Protein AF-A0AAU9MMH0-F1 (afdb_monomer)

Secondary structure (DSSP, 8-state):
-----PPP-------------------------------------------------------TT-----------------------------------HHHHHHHHHHS---------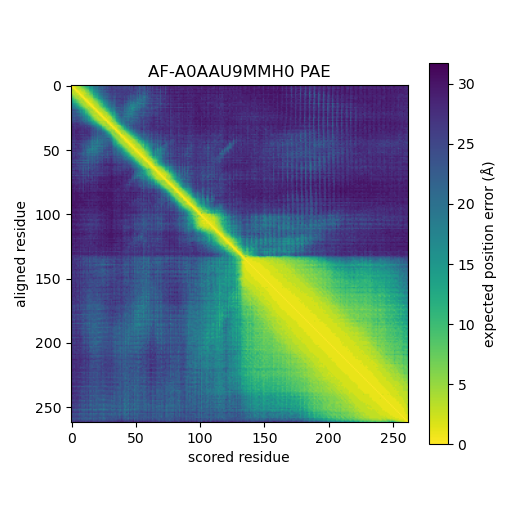--PPP---------HHHHHHHHHHHHHHHHHHHHHHHHHHHHHHHHHHHHHHHHHHHHHHHHHHHHHHHHHHHHHHHHHHHHHHHHHHHHHHHHHHHHHHHHHHHHHHHHHHHHHHHHHHHHHHHHHHHHHHHHHHHHHTT-

Structure (mmCIF, N/CA/C/O backbone):
data_AF-A0AAU9MMH0-F1
#
_entry.id   AF-A0AAU9MMH0-F1
#
loop_
_atom_site.group_PDB
_atom_site.id
_atom_site.type_symbol
_atom_site.label_atom_id
_atom_site.label_alt_id
_atom_site.label_comp_id
_atom_site.label_asym_id
_atom_site.label_entity_id
_atom_site.label_seq_id
_atom_site.pdbx_PDB_ins_code
_atom_site.Cartn_x
_atom_site.Cartn_y
_atom_site.Cartn_z
_atom_site.occupancy
_atom_site.B_iso_or_equiv
_atom_site.auth_seq_id
_atom_site.auth_comp_id
_atom_site.auth_asym_id
_atom_site.auth_atom_id
_atom_site.pdbx_PDB_model_num
ATOM 1 N N . MET A 1 1 ? 20.494 8.180 71.620 1.00 50.22 1 MET A N 1
ATOM 2 C CA . MET A 1 1 ? 21.075 7.512 70.439 1.00 50.22 1 MET A CA 1
ATOM 3 C C . MET A 1 1 ? 19.920 7.260 69.502 1.00 50.22 1 MET A C 1
ATOM 5 O O . MET A 1 1 ? 19.211 6.275 69.650 1.00 50.22 1 MET A O 1
ATOM 9 N N . ASP A 1 2 ? 19.677 8.251 68.655 1.00 47.31 2 ASP A N 1
ATOM 10 C CA . ASP A 1 2 ? 18.573 8.309 67.708 1.00 47.31 2 ASP A CA 1
ATOM 11 C C . ASP A 1 2 ? 18.986 7.641 66.397 1.00 47.31 2 ASP A C 1
ATOM 13 O O . ASP A 1 2 ? 20.117 7.799 65.932 1.00 47.31 2 ASP A O 1
ATOM 17 N N . SER A 1 3 ? 18.080 6.888 65.783 1.00 51.12 3 SER A N 1
ATOM 18 C CA . SER A 1 3 ? 18.234 6.432 64.401 1.00 51.12 3 SER A CA 1
ATOM 19 C C . SER A 1 3 ? 16.874 6.423 63.725 1.00 51.12 3 SER A C 1
ATOM 21 O O . SER A 1 3 ? 16.139 5.441 63.729 1.00 51.12 3 SER A O 1
ATOM 23 N N . THR A 1 4 ? 16.543 7.581 63.167 1.00 54.56 4 THR A N 1
ATOM 24 C CA . THR A 1 4 ? 15.497 7.781 62.173 1.00 54.56 4 THR A CA 1
ATOM 25 C C . THR A 1 4 ? 16.018 7.311 60.817 1.00 54.56 4 THR A C 1
ATOM 27 O O . THR A 1 4 ? 16.913 7.912 60.227 1.00 54.56 4 THR A O 1
ATOM 30 N N . VAL A 1 5 ? 15.458 6.209 60.321 1.00 61.19 5 VAL A N 1
ATOM 31 C CA . VAL A 1 5 ? 15.720 5.697 58.972 1.00 61.19 5 VAL A CA 1
ATOM 32 C C . VAL A 1 5 ? 14.817 6.448 57.992 1.00 61.19 5 VAL A C 1
ATOM 34 O O . VAL A 1 5 ? 13.594 6.354 58.060 1.00 61.19 5 VAL A O 1
ATOM 37 N N . TYR A 1 6 ? 15.433 7.223 57.099 1.00 51.12 6 TYR A N 1
ATOM 38 C CA . TYR A 1 6 ? 14.775 7.893 55.977 1.00 51.12 6 TYR A CA 1
ATOM 39 C C . TYR A 1 6 ? 14.441 6.883 54.869 1.00 51.12 6 TYR A C 1
ATOM 41 O O . TYR A 1 6 ? 15.304 6.114 54.448 1.00 51.12 6 TYR A O 1
ATOM 49 N N . ALA A 1 7 ? 13.211 6.925 54.355 1.00 57.50 7 ALA A N 1
ATOM 50 C CA . ALA A 1 7 ? 12.817 6.227 53.132 1.00 57.50 7 ALA A CA 1
ATOM 51 C C . ALA A 1 7 ? 13.062 7.122 51.895 1.00 57.50 7 ALA A C 1
ATOM 53 O O . ALA A 1 7 ? 12.786 8.325 51.960 1.00 57.50 7 ALA A O 1
ATOM 54 N N . PRO A 1 8 ? 13.545 6.582 50.760 1.00 57.09 8 PRO A N 1
ATOM 55 C CA . PRO A 1 8 ? 13.727 7.360 49.542 1.00 57.09 8 PRO A CA 1
ATOM 56 C C . PRO A 1 8 ? 12.399 7.523 48.784 1.00 57.09 8 PRO A C 1
ATOM 58 O O . PRO A 1 8 ? 11.776 6.557 48.347 1.00 57.09 8 PRO A O 1
ATOM 61 N N . SER A 1 9 ? 11.984 8.777 48.607 1.00 53.41 9 SER A N 1
ATOM 62 C CA . SER A 1 9 ? 10.883 9.191 47.733 1.00 53.41 9 SER A CA 1
ATOM 63 C 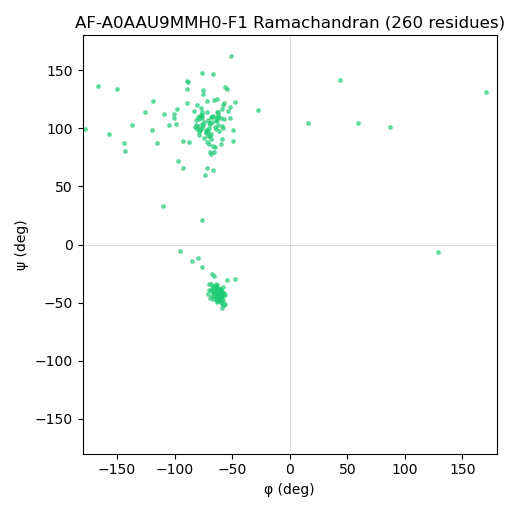C . SER A 1 9 ? 11.341 9.149 46.273 1.00 53.41 9 SER A C 1
ATOM 65 O O . SER A 1 9 ? 12.212 9.917 45.869 1.00 53.41 9 SER A O 1
ATOM 67 N N . SER A 1 10 ? 10.760 8.253 45.474 1.00 48.22 10 SER A N 1
ATOM 68 C CA . SER A 1 10 ? 10.958 8.223 44.021 1.00 48.22 10 SER A CA 1
ATOM 69 C C . SER A 1 10 ? 9.857 9.036 43.342 1.00 48.22 10 SER A C 1
ATOM 71 O O . SER A 1 10 ? 8.802 8.509 42.996 1.00 48.22 10 SER A O 1
ATOM 73 N N . GLN A 1 11 ? 10.087 10.337 43.157 1.00 46.50 11 GLN A N 1
ATOM 74 C CA . GLN A 1 11 ? 9.293 11.152 42.237 1.00 46.50 11 GLN A CA 1
ATOM 75 C C . GLN A 1 11 ? 9.821 10.956 40.812 1.00 46.50 11 GLN A C 1
ATOM 77 O O . GLN A 1 11 ? 10.823 11.550 40.419 1.00 46.50 11 GLN A O 1
ATOM 82 N N . ALA A 1 12 ? 9.135 10.131 40.021 1.00 43.44 12 ALA A N 1
ATOM 83 C CA . ALA A 1 12 ? 9.309 10.117 38.574 1.00 43.44 12 ALA A CA 1
ATOM 84 C C . ALA A 1 12 ? 8.539 11.306 37.975 1.00 43.44 12 ALA A C 1
ATOM 86 O O . ALA A 1 12 ? 7.325 11.258 37.777 1.00 43.44 12 ALA A O 1
ATOM 87 N N . LEU A 1 13 ? 9.257 12.401 37.730 1.00 50.28 13 LEU A N 1
ATOM 88 C CA . LEU A 1 13 ? 8.769 13.571 37.008 1.00 50.28 13 LEU A CA 1
ATOM 89 C C . LEU A 1 13 ? 8.656 13.220 35.515 1.00 50.28 13 LEU A C 1
ATOM 91 O O . LEU A 1 13 ? 9.638 13.278 34.777 1.00 50.28 13 LEU A O 1
ATOM 95 N N . ILE A 1 14 ? 7.462 12.839 35.064 1.00 47.56 14 ILE A N 1
ATOM 96 C CA . ILE A 1 14 ? 7.163 12.689 33.635 1.00 47.56 14 ILE A CA 1
ATOM 97 C C . ILE A 1 14 ? 7.028 14.096 33.045 1.00 47.56 14 ILE A C 1
ATOM 99 O O . ILE A 1 14 ? 6.037 14.786 33.282 1.00 47.56 14 ILE A O 1
ATOM 103 N N . GLN A 1 15 ? 8.035 14.539 32.292 1.00 49.25 15 GLN A N 1
ATOM 104 C CA . GLN A 1 15 ? 7.923 15.748 31.478 1.00 49.25 15 GLN A CA 1
ATOM 105 C C . GLN A 1 15 ? 7.072 15.458 30.230 1.00 49.25 15 GLN A C 1
ATOM 107 O O . GLN A 1 15 ? 7.362 14.499 29.512 1.00 49.25 15 GLN A O 1
ATOM 112 N N . PRO A 1 16 ? 6.048 16.271 29.919 1.00 48.81 16 PRO A N 1
ATOM 113 C CA . PRO A 1 16 ? 5.368 16.183 28.637 1.00 48.81 16 PRO A CA 1
ATOM 114 C C . PRO A 1 16 ? 6.279 16.729 27.531 1.00 48.81 16 PRO A C 1
ATOM 116 O O . PRO A 1 16 ? 6.714 17.879 27.572 1.00 48.81 16 PRO A O 1
ATOM 119 N N . ILE A 1 17 ? 6.545 15.899 26.522 1.00 45.06 17 ILE A N 1
ATOM 120 C CA . ILE A 1 17 ? 7.204 16.308 25.280 1.00 45.06 17 ILE A CA 1
ATOM 121 C C . ILE A 1 17 ? 6.198 17.158 24.496 1.00 45.06 17 ILE A C 1
ATOM 123 O O . ILE A 1 17 ? 5.312 16.642 23.818 1.00 45.06 17 ILE A O 1
ATOM 127 N N . SER A 1 18 ? 6.307 18.477 24.613 1.00 44.53 18 SER A N 1
ATOM 128 C CA . SER A 1 18 ? 5.601 19.426 23.758 1.00 44.53 18 SER A CA 1
ATOM 129 C C . SER A 1 18 ? 6.310 19.508 22.403 1.00 44.53 18 SER A C 1
ATOM 131 O O . SER A 1 18 ? 7.315 20.194 22.239 1.00 44.53 18 SER A O 1
ATOM 133 N N . SER A 1 19 ? 5.790 18.800 21.398 1.00 42.38 19 SER A N 1
ATOM 134 C CA . SER A 1 19 ? 6.227 18.988 20.014 1.00 42.38 19 SER A CA 1
ATOM 135 C C . SER A 1 19 ? 5.581 20.248 19.432 1.00 42.38 19 SER A C 1
ATOM 137 O O . SER A 1 19 ? 4.374 20.293 19.183 1.00 42.38 19 SER A O 1
ATOM 139 N N . SER A 1 20 ? 6.395 21.273 19.208 1.00 43.53 20 SER A N 1
ATOM 140 C CA . SER A 1 20 ? 6.024 22.523 18.548 1.00 43.53 20 SER A CA 1
ATOM 141 C C . SER A 1 20 ? 5.575 22.269 17.104 1.00 43.53 20 SER A C 1
ATOM 143 O O . SER A 1 20 ? 6.386 21.957 16.233 1.00 43.53 20 SER A O 1
ATOM 145 N N . ILE A 1 21 ? 4.278 22.428 16.830 1.00 47.38 21 ILE A N 1
ATOM 146 C CA . ILE A 1 21 ? 3.739 22.432 15.466 1.00 47.38 21 ILE A CA 1
ATOM 147 C C . ILE A 1 21 ? 4.090 23.778 14.828 1.00 47.38 21 ILE A C 1
ATOM 149 O O . ILE A 1 21 ? 3.467 24.805 15.095 1.00 47.38 21 ILE A O 1
ATOM 153 N N . ASN A 1 22 ? 5.102 23.759 13.968 1.00 42.31 22 ASN A N 1
ATOM 154 C CA . ASN A 1 22 ? 5.511 24.898 13.164 1.00 42.31 22 ASN A CA 1
ATOM 155 C C . ASN A 1 22 ? 4.531 25.046 11.981 1.00 42.31 22 ASN A C 1
ATOM 157 O O . ASN A 1 22 ? 4.626 24.323 10.990 1.00 42.31 22 ASN A O 1
ATOM 161 N N . LYS A 1 23 ? 3.549 25.951 12.088 1.00 56.25 23 LYS A N 1
ATOM 162 C CA . LYS A 1 23 ? 2.717 26.384 10.952 1.00 56.25 23 LYS A CA 1
ATOM 163 C C . LYS A 1 23 ? 3.263 27.700 10.421 1.00 56.25 23 LYS A C 1
ATOM 165 O O . LYS A 1 23 ? 3.015 28.740 11.013 1.00 56.25 23 LYS A O 1
ATOM 170 N N . ASN A 1 24 ? 3.959 27.646 9.291 1.00 45.12 24 ASN A N 1
ATOM 171 C CA . ASN A 1 24 ? 4.079 28.777 8.375 1.00 45.12 24 ASN A CA 1
ATOM 172 C C . ASN A 1 24 ? 4.429 28.260 6.977 1.00 45.12 24 ASN A C 1
ATOM 174 O O . ASN A 1 24 ? 5.591 28.047 6.649 1.00 45.12 24 ASN A O 1
ATOM 178 N N . VAL A 1 25 ? 3.405 28.071 6.144 1.00 49.06 25 VAL A N 1
ATOM 179 C CA . VAL A 1 25 ? 3.566 28.030 4.688 1.00 49.06 25 VAL A CA 1
ATOM 180 C C . VAL A 1 25 ? 2.726 29.168 4.129 1.00 49.06 25 VAL A C 1
ATOM 182 O O . VAL A 1 25 ? 1.505 29.077 4.013 1.00 49.06 25 VAL A O 1
ATOM 185 N N . LYS A 1 26 ? 3.414 30.273 3.848 1.00 59.75 26 LYS A N 1
ATOM 186 C CA . LYS A 1 26 ? 2.923 31.402 3.065 1.00 59.75 26 LYS A CA 1
ATOM 187 C C . LYS A 1 26 ? 2.983 30.978 1.596 1.00 59.75 26 LYS A C 1
ATOM 189 O O . LYS A 1 26 ? 4.066 30.761 1.064 1.00 59.75 26 LYS A O 1
ATOM 194 N N . MET A 1 27 ? 1.823 30.809 0.968 1.00 47.06 27 MET A N 1
ATOM 195 C CA . MET A 1 27 ? 1.711 30.603 -0.476 1.00 47.06 27 MET A CA 1
ATOM 196 C C . MET A 1 27 ? 1.800 31.971 -1.149 1.00 47.06 27 MET A C 1
ATOM 198 O O . MET A 1 27 ? 0.875 32.773 -1.043 1.00 47.06 27 MET A O 1
ATOM 202 N N . GLU A 1 28 ? 2.923 32.249 -1.805 1.00 50.50 28 GLU A N 1
ATOM 203 C CA . GLU A 1 28 ? 3.089 33.418 -2.666 1.00 50.50 28 GLU A CA 1
ATOM 204 C C . GLU A 1 28 ? 3.154 32.930 -4.116 1.00 50.50 28 GLU A C 1
ATOM 206 O O . GLU A 1 28 ? 4.048 32.189 -4.521 1.00 50.50 28 GLU A O 1
ATOM 211 N N . SER A 1 29 ? 2.121 33.279 -4.875 1.00 55.25 29 SER A N 1
ATOM 212 C CA . SER A 1 29 ? 1.959 32.988 -6.293 1.00 55.25 29 SER A CA 1
ATOM 213 C C . SER A 1 29 ? 2.843 33.921 -7.120 1.00 55.25 29 SER A C 1
ATOM 215 O O . SER A 1 29 ? 2.549 35.110 -7.232 1.00 55.25 29 SER A O 1
ATOM 217 N N . GLY A 1 30 ? 3.905 33.375 -7.715 1.00 48.66 30 GLY A N 1
ATOM 218 C CA . GLY A 1 30 ? 4.786 34.073 -8.651 1.00 48.66 30 GLY A CA 1
ATOM 219 C C . GLY A 1 30 ? 4.907 33.307 -9.965 1.00 48.66 30 GLY A C 1
ATOM 220 O O . GLY A 1 30 ? 5.435 32.201 -10.012 1.00 48.66 30 GLY A O 1
ATOM 221 N N . SER A 1 31 ? 4.397 33.908 -11.034 1.00 56.75 31 SER A N 1
ATOM 222 C CA . SER A 1 31 ? 4.485 33.456 -12.422 1.00 56.75 31 SER A CA 1
ATOM 223 C C . SER A 1 31 ? 5.927 33.489 -12.949 1.00 56.75 31 SER A C 1
ATOM 225 O O . SER A 1 31 ? 6.542 34.555 -12.971 1.00 56.75 31 SER A O 1
ATOM 227 N N . GLY A 1 32 ? 6.443 32.362 -13.451 1.00 43.25 32 GLY A N 1
ATOM 228 C CA . GLY A 1 32 ? 7.752 32.289 -14.111 1.00 43.25 32 GLY A CA 1
ATOM 229 C C . GLY A 1 32 ? 7.964 30.977 -14.879 1.00 43.25 32 GLY A C 1
ATOM 230 O O . GLY A 1 32 ? 7.591 29.913 -14.407 1.00 43.25 32 GLY A O 1
ATOM 231 N N . LYS A 1 33 ? 8.520 31.098 -16.090 1.00 61.38 33 LYS A N 1
ATOM 232 C CA . LYS A 1 33 ? 8.721 30.114 -17.180 1.00 61.38 33 LYS A CA 1
ATOM 233 C C . LYS A 1 33 ? 9.389 28.765 -16.815 1.00 61.38 33 LYS A C 1
ATOM 235 O O . LYS A 1 33 ? 10.083 28.682 -15.808 1.00 61.38 33 LYS A O 1
ATOM 240 N N . PRO A 1 34 ? 9.259 27.734 -17.685 1.00 60.75 34 PRO A N 1
ATOM 241 C CA . PRO A 1 34 ? 9.679 26.368 -17.396 1.00 60.75 34 PRO A CA 1
ATOM 242 C C . PRO A 1 34 ? 11.143 26.118 -17.784 1.00 60.75 34 PRO A C 1
ATOM 244 O O . PRO A 1 34 ? 11.555 26.413 -18.905 1.00 60.75 34 PRO A O 1
ATOM 247 N N . SER A 1 35 ? 11.911 25.488 -16.897 1.00 44.81 35 SER A N 1
ATOM 248 C CA . SER A 1 35 ? 13.125 24.768 -17.283 1.00 44.81 35 SER A CA 1
ATOM 249 C C . SER A 1 35 ? 13.402 23.587 -16.349 1.00 44.81 35 SER A C 1
ATOM 251 O O . SER A 1 35 ? 13.348 23.692 -15.127 1.00 44.81 35 SER A O 1
ATOM 253 N N . SER A 1 36 ? 13.720 22.457 -16.985 1.00 38.81 36 SER A N 1
ATOM 254 C CA . SER A 1 36 ? 14.346 21.237 -16.453 1.00 38.81 36 SER A CA 1
ATOM 255 C C . SER A 1 36 ? 13.632 20.486 -15.319 1.00 38.81 36 SER A C 1
ATOM 257 O O . SER A 1 36 ? 13.702 20.824 -14.141 1.00 38.81 36 SER A O 1
ATOM 259 N N . SER A 1 37 ? 13.030 19.363 -15.712 1.00 46.06 37 SER A N 1
ATOM 260 C CA . SER A 1 37 ? 12.564 18.273 -14.860 1.00 46.06 37 SER A CA 1
ATOM 261 C C . SER A 1 37 ? 13.711 17.669 -14.043 1.00 46.06 37 SER A C 1
ATOM 263 O O . SER A 1 37 ? 14.494 16.867 -14.550 1.00 46.06 37 SER A O 1
ATOM 265 N N . SER A 1 38 ? 13.784 18.030 -12.765 1.00 45.34 38 SER A N 1
ATOM 266 C CA . SER A 1 38 ? 14.527 17.284 -11.751 1.00 45.34 38 SER A CA 1
ATOM 267 C C . SER A 1 38 ? 13.516 16.544 -10.883 1.00 45.34 38 SER A C 1
ATOM 269 O O . SER A 1 38 ? 12.810 17.140 -10.066 1.00 45.34 38 SER A O 1
ATOM 271 N N . THR A 1 39 ? 13.392 15.240 -11.118 1.00 43.75 39 THR A N 1
ATOM 272 C CA . THR A 1 39 ? 12.521 14.343 -10.357 1.00 43.75 39 THR A CA 1
ATOM 273 C C . THR A 1 39 ? 13.105 14.166 -8.960 1.00 43.75 39 THR A C 1
ATOM 275 O O . THR A 1 39 ? 13.871 13.244 -8.691 1.00 43.75 39 THR A O 1
ATOM 278 N N . ARG A 1 40 ? 12.765 15.081 -8.050 1.00 37.50 40 ARG A N 1
ATOM 279 C CA . ARG A 1 40 ? 13.079 14.946 -6.630 1.00 37.50 40 ARG A CA 1
ATOM 280 C C . ARG A 1 40 ? 12.106 13.927 -6.040 1.00 37.50 40 ARG A C 1
ATOM 282 O O . ARG A 1 40 ? 10.930 14.226 -5.846 1.00 37.50 40 ARG A O 1
ATOM 289 N N . ALA A 1 41 ? 12.593 12.712 -5.802 1.00 41.00 41 ALA A N 1
ATOM 290 C CA . ALA A 1 41 ? 11.864 11.686 -5.072 1.00 41.00 41 ALA A CA 1
ATOM 291 C C . ALA A 1 41 ? 11.484 12.235 -3.687 1.00 41.00 41 ALA A C 1
ATOM 293 O O . ALA A 1 41 ? 12.338 12.445 -2.825 1.00 41.00 41 ALA A O 1
ATOM 294 N N . ALA A 1 42 ? 10.197 12.516 -3.489 1.00 39.62 42 ALA A N 1
ATOM 295 C CA . ALA A 1 42 ? 9.651 12.831 -2.182 1.00 39.62 42 ALA A CA 1
ATOM 296 C C . ALA A 1 42 ? 9.632 11.534 -1.363 1.00 39.62 42 ALA A C 1
ATOM 298 O O . ALA A 1 42 ? 8.743 10.699 -1.531 1.00 39.62 42 ALA A O 1
ATOM 299 N N . MET A 1 43 ? 10.635 11.345 -0.500 1.00 40.12 43 MET A N 1
ATOM 300 C CA . MET A 1 43 ? 10.581 10.327 0.547 1.00 40.12 43 MET A CA 1
ATOM 301 C C . MET A 1 43 ? 9.423 10.685 1.477 1.00 40.12 43 MET A C 1
ATOM 303 O O . MET A 1 43 ? 9.505 11.608 2.287 1.00 40.12 43 MET A O 1
ATOM 307 N N . LYS A 1 44 ? 8.312 9.969 1.313 1.00 42.72 44 LYS A N 1
ATOM 308 C CA . LYS A 1 44 ? 7.192 9.984 2.246 1.00 42.72 44 LYS A CA 1
ATOM 309 C C . LYS A 1 44 ? 7.690 9.285 3.511 1.00 42.72 44 LYS A C 1
ATOM 311 O O . LYS A 1 44 ? 7.883 8.073 3.512 1.00 42.72 44 LYS A O 1
ATOM 316 N N . ALA A 1 45 ? 7.989 10.061 4.548 1.00 41.03 45 ALA A N 1
ATOM 317 C CA . ALA A 1 45 ? 8.305 9.518 5.859 1.00 41.03 45 ALA A CA 1
ATOM 318 C C . ALA A 1 45 ? 7.032 8.869 6.418 1.00 41.03 45 ALA A C 1
ATOM 320 O O . ALA A 1 45 ? 6.079 9.560 6.777 1.00 41.03 45 ALA A O 1
ATOM 321 N N . THR A 1 46 ? 6.995 7.539 6.421 1.00 40.44 46 THR A N 1
ATOM 322 C CA . THR A 1 46 ? 5.945 6.768 7.085 1.00 40.44 46 THR A CA 1
ATOM 323 C C . THR A 1 46 ? 6.284 6.720 8.568 1.00 40.44 46 THR A C 1
ATOM 325 O O . THR A 1 46 ? 7.143 5.949 8.994 1.00 40.44 46 THR A O 1
ATOM 328 N N . THR A 1 47 ? 5.643 7.579 9.357 1.00 36.31 47 THR A N 1
ATOM 329 C CA . THR A 1 47 ? 5.689 7.492 10.817 1.00 36.31 47 THR A CA 1
ATOM 330 C C . THR A 1 47 ? 4.880 6.269 11.237 1.00 36.31 47 THR A C 1
ATOM 332 O O . THR A 1 47 ? 3.657 6.259 11.127 1.00 36.31 47 THR A O 1
ATOM 335 N N . VAL A 1 48 ? 5.569 5.215 11.668 1.00 38.34 48 VAL A N 1
ATOM 336 C CA . VAL A 1 48 ? 4.944 4.048 12.294 1.00 38.34 48 VAL A CA 1
ATOM 337 C C . VAL A 1 48 ? 4.656 4.427 13.744 1.00 38.34 48 VAL A C 1
ATOM 339 O O . VAL A 1 48 ? 5.566 4.477 14.569 1.00 38.34 48 VAL A O 1
ATOM 342 N N . GLU A 1 49 ? 3.400 4.743 14.053 1.00 35.62 49 GLU A N 1
ATOM 343 C CA . GLU A 1 49 ? 2.952 4.866 15.440 1.00 35.62 49 GLU A CA 1
ATOM 344 C C . GLU A 1 49 ? 2.933 3.468 16.065 1.00 35.62 49 GLU A C 1
ATOM 346 O O . GLU A 1 49 ? 2.035 2.658 15.834 1.00 35.62 49 GLU A O 1
ATOM 351 N N . ALA A 1 50 ? 3.972 3.158 16.838 1.00 37.94 50 ALA A N 1
ATOM 352 C CA . ALA A 1 50 ? 3.982 1.980 17.685 1.00 37.94 50 ALA A CA 1
ATOM 353 C C . ALA A 1 50 ? 2.986 2.202 18.832 1.00 37.94 50 ALA A C 1
ATOM 355 O O . ALA A 1 50 ? 3.258 2.945 19.776 1.00 37.94 50 ALA A O 1
ATOM 356 N N . ILE A 1 51 ? 1.822 1.556 18.753 1.00 40.34 51 ILE A N 1
ATOM 357 C CA . ILE A 1 51 ? 0.893 1.461 19.880 1.00 40.34 51 ILE A CA 1
ATOM 358 C C . ILE A 1 51 ? 1.535 0.520 20.903 1.00 40.34 51 ILE A C 1
ATOM 360 O O . ILE A 1 51 ? 1.413 -0.702 20.824 1.00 40.34 51 ILE A O 1
ATOM 364 N N . VAL A 1 52 ? 2.256 1.097 21.864 1.00 38.09 52 VAL A N 1
ATOM 365 C CA . VAL A 1 52 ? 2.703 0.384 23.061 1.00 38.09 52 VAL A CA 1
ATOM 366 C C . VAL A 1 52 ? 1.468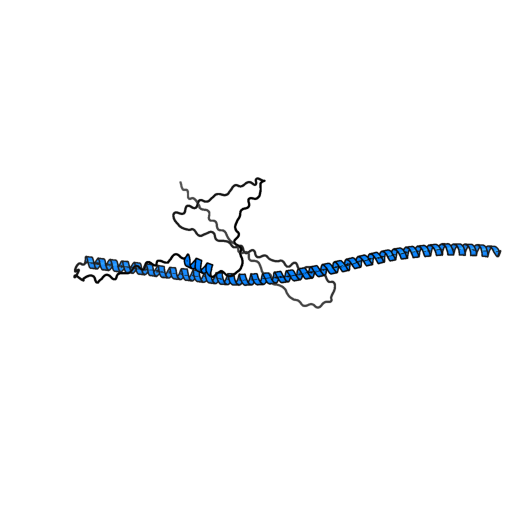 0.155 23.927 1.00 38.09 52 VAL A C 1
ATOM 368 O O . VAL A 1 52 ? 1.008 1.048 24.634 1.00 38.09 52 VAL A O 1
ATOM 371 N N . VAL A 1 53 ? 0.899 -1.047 23.843 1.00 39.00 53 VAL A N 1
ATOM 372 C CA . VAL A 1 53 ? -0.126 -1.505 24.784 1.00 39.00 53 VAL A CA 1
ATOM 373 C C . VAL A 1 53 ? 0.581 -1.838 26.094 1.00 39.00 53 VAL A C 1
ATOM 375 O O . VAL A 1 53 ? 1.069 -2.948 26.296 1.00 39.00 53 VAL A O 1
ATOM 378 N N . THR A 1 54 ? 0.667 -0.861 26.991 1.00 35.28 54 THR A N 1
ATOM 379 C CA . THR A 1 54 ? 1.056 -1.085 28.383 1.00 35.28 54 THR A CA 1
ATOM 380 C C . THR A 1 54 ? -0.05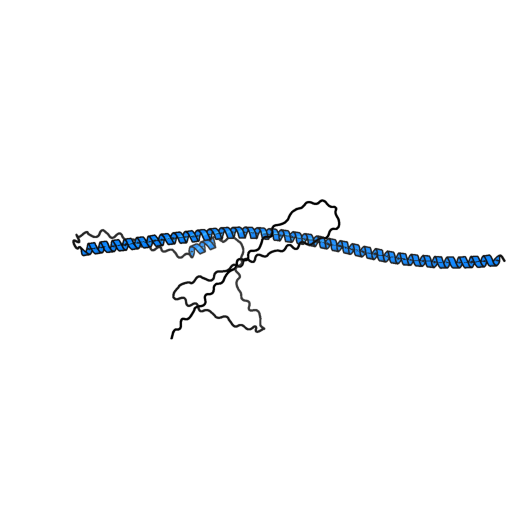2 -1.878 29.072 1.00 35.28 54 THR A C 1
ATOM 382 O O . THR A 1 54 ? -1.057 -1.337 29.530 1.00 35.28 54 THR A O 1
ATOM 385 N N . MET A 1 55 ? 0.116 -3.199 29.115 1.00 35.09 55 MET A N 1
ATOM 386 C CA . MET A 1 55 ? -0.636 -4.073 30.010 1.00 35.09 55 MET A CA 1
ATOM 387 C C . MET A 1 55 ? -0.258 -3.695 31.444 1.00 35.09 55 MET A C 1
ATOM 389 O O . MET A 1 55 ? 0.868 -3.936 31.863 1.00 35.09 55 MET A O 1
ATOM 393 N N . ASN A 1 56 ? -1.177 -3.067 32.178 1.00 36.03 56 ASN A N 1
ATOM 394 C CA . ASN A 1 56 ? -1.034 -2.823 33.614 1.00 36.03 56 ASN A CA 1
ATOM 395 C C . ASN A 1 56 ? -0.982 -4.176 34.349 1.00 36.03 56 ASN A C 1
ATOM 397 O O . ASN A 1 56 ? -2.008 -4.861 34.380 1.00 36.03 56 ASN A O 1
ATOM 401 N N . PRO A 1 57 ? 0.137 -4.573 34.982 1.00 46.41 57 PRO A N 1
ATOM 402 C CA . PRO A 1 57 ? 0.189 -5.788 35.773 1.00 46.41 57 PRO A CA 1
ATOM 403 C C . PRO A 1 57 ? -0.125 -5.434 37.229 1.00 46.41 57 PRO A C 1
ATOM 405 O O . PRO A 1 57 ? 0.745 -5.498 38.081 1.00 46.41 57 PRO A O 1
ATOM 408 N N . TYR A 1 58 ? -1.348 -4.995 37.523 1.00 42.00 58 TYR A N 1
ATOM 409 C CA . TYR A 1 58 ? -1.785 -4.819 38.912 1.00 42.00 58 TYR A CA 1
ATOM 410 C C . TYR A 1 58 ? -3.254 -5.208 39.051 1.00 42.00 58 TYR A C 1
ATOM 412 O O . TYR A 1 58 ? -4.164 -4.382 39.068 1.00 42.00 58 TYR A O 1
ATOM 420 N N . LEU A 1 59 ? -3.470 -6.517 39.146 1.00 50.34 59 LEU A N 1
ATOM 421 C CA . LEU A 1 59 ? -4.577 -7.077 39.905 1.00 50.34 59 LEU A CA 1
ATOM 422 C C . LEU A 1 59 ? -3.943 -7.859 41.056 1.00 50.34 59 LEU A C 1
ATOM 424 O O . LEU A 1 59 ? -3.663 -9.047 40.929 1.00 50.34 59 LEU A O 1
ATOM 428 N N . GLU A 1 60 ? -3.676 -7.168 42.165 1.00 39.72 60 GLU A N 1
ATOM 429 C CA . GLU A 1 60 ? -3.439 -7.812 43.457 1.00 39.72 60 GLU A CA 1
ATOM 430 C C . GLU A 1 60 ? -4.712 -8.573 43.839 1.00 39.72 60 GLU A C 1
ATOM 432 O O . GLU A 1 60 ? -5.699 -8.014 44.322 1.00 39.72 60 GLU A O 1
ATOM 437 N N . SER A 1 61 ? -4.716 -9.875 43.568 1.00 44.09 61 SER A N 1
ATOM 438 C CA . SER A 1 61 ? -5.690 -10.793 44.129 1.00 44.09 61 SER A CA 1
ATOM 439 C C . SER A 1 61 ? -5.349 -11.002 45.604 1.00 44.09 61 SER A C 1
ATOM 441 O O . SER A 1 61 ? -4.498 -11.824 45.939 1.00 44.09 61 SER A O 1
ATOM 443 N N . ASN A 1 62 ? -6.030 -10.284 46.496 1.00 41.91 62 ASN A N 1
ATOM 444 C CA . ASN A 1 62 ? -6.069 -10.602 47.925 1.00 41.91 62 ASN A CA 1
ATOM 445 C C . ASN A 1 62 ? -6.915 -11.865 48.161 1.00 41.91 62 ASN A C 1
ATOM 447 O O . ASN A 1 62 ? -7.992 -11.810 48.751 1.00 41.91 62 ASN A O 1
ATOM 451 N N . ILE A 1 63 ? -6.441 -13.008 47.660 1.00 47.28 63 ILE A N 1
ATOM 452 C CA . ILE A 1 63 ? -6.926 -14.329 48.056 1.00 47.28 63 ILE A CA 1
ATOM 453 C C . ILE A 1 63 ? -5.901 -14.875 49.056 1.00 47.28 63 ILE A C 1
ATOM 455 O O . ILE A 1 63 ? -4.785 -15.216 48.656 1.00 47.28 63 ILE A O 1
ATOM 459 N N . PRO A 1 64 ? -6.230 -14.963 50.356 1.00 46.41 64 PRO A N 1
ATOM 460 C CA . PRO A 1 64 ? -5.366 -15.624 51.319 1.00 46.41 64 PRO A CA 1
ATOM 461 C C . PRO A 1 64 ? -5.358 -17.121 50.991 1.00 46.41 64 PRO A C 1
ATOM 463 O O . PRO A 1 64 ? -6.372 -17.796 51.156 1.00 46.41 64 PRO A O 1
ATOM 466 N N . GLY A 1 65 ? -4.231 -17.638 50.495 1.00 47.44 65 GLY A N 1
ATOM 467 C CA . GLY A 1 65 ? -3.996 -19.084 50.385 1.00 47.44 65 GLY A CA 1
ATOM 468 C C . GLY A 1 65 ? -3.547 -19.619 49.024 1.00 47.44 65 GLY A C 1
ATOM 469 O O . GLY A 1 65 ? -3.183 -20.789 48.948 1.00 47.44 65 GLY A O 1
ATOM 470 N N . SER A 1 66 ? -3.498 -18.819 47.957 1.00 42.28 66 SER A N 1
ATOM 471 C CA . SER A 1 66 ? -2.935 -19.283 46.680 1.00 42.28 66 SER A CA 1
ATOM 472 C C . SER A 1 66 ? -1.423 -19.058 46.641 1.00 42.28 66 SER A C 1
ATOM 474 O O . SER A 1 66 ? -0.941 -18.019 46.193 1.00 42.28 66 SER A O 1
ATOM 476 N N . SER A 1 67 ? -0.672 -20.043 47.134 1.00 42.59 67 SER A N 1
ATOM 477 C CA . SER A 1 67 ? 0.778 -20.134 46.955 1.00 42.59 67 SER A CA 1
ATOM 478 C C . SER A 1 67 ? 1.077 -20.444 45.482 1.00 42.59 67 SER A C 1
ATOM 480 O O . SER A 1 67 ? 1.035 -21.593 45.049 1.00 42.59 67 SER A O 1
ATOM 482 N N . LEU A 1 68 ? 1.299 -19.403 44.678 1.00 47.09 68 LEU A N 1
ATOM 483 C CA . LEU A 1 68 ? 1.838 -19.542 43.327 1.00 47.09 68 LEU A CA 1
ATOM 484 C C . LEU A 1 68 ? 3.352 -19.743 43.447 1.00 47.09 68 LEU A C 1
ATOM 486 O O . LEU A 1 68 ? 4.080 -18.810 43.782 1.00 47.09 68 LEU A O 1
ATOM 490 N N . MET A 1 69 ? 3.820 -20.966 43.186 1.00 48.22 69 MET A N 1
ATOM 491 C CA . MET A 1 69 ? 5.244 -21.227 42.982 1.00 48.22 69 MET A CA 1
ATOM 492 C C . MET A 1 69 ? 5.710 -20.461 41.741 1.00 48.22 69 MET A C 1
ATOM 494 O O . MET A 1 69 ? 5.383 -20.826 40.612 1.00 48.22 69 MET A O 1
ATOM 498 N N . LEU A 1 70 ? 6.467 -19.388 41.960 1.00 41.78 70 LEU A N 1
ATOM 499 C CA . LEU A 1 70 ? 7.240 -18.721 40.921 1.00 41.78 70 LEU A CA 1
ATOM 500 C C . LEU A 1 70 ? 8.363 -19.671 40.496 1.00 41.78 70 LEU A C 1
ATOM 502 O O . LEU A 1 70 ? 9.281 -19.943 41.268 1.00 41.78 70 LEU A O 1
ATOM 506 N N . ILE A 1 71 ? 8.261 -20.209 39.283 1.00 44.09 71 ILE A N 1
ATOM 507 C CA . ILE A 1 71 ? 9.350 -20.952 38.654 1.00 44.09 71 ILE A CA 1
ATOM 508 C C . ILE A 1 71 ? 10.359 -19.911 38.170 1.00 44.09 71 ILE A C 1
ATOM 510 O O . ILE A 1 71 ? 10.070 -19.127 37.268 1.00 44.09 71 ILE A O 1
ATOM 514 N N . ASP A 1 72 ? 11.522 -19.894 38.810 1.00 38.66 72 ASP A N 1
ATOM 515 C CA . ASP A 1 72 ? 12.678 -19.108 38.398 1.00 38.66 72 ASP A CA 1
ATOM 516 C C . ASP A 1 72 ? 13.281 -19.725 37.125 1.00 38.66 72 ASP A C 1
ATOM 518 O O . ASP A 1 72 ? 13.755 -20.861 37.136 1.00 38.66 72 ASP A O 1
ATOM 522 N N . THR A 1 73 ? 13.214 -19.008 36.001 1.00 47.72 73 THR A N 1
ATOM 523 C CA . THR A 1 73 ? 13.790 -19.438 34.713 1.00 47.72 73 THR A CA 1
ATOM 524 C C . THR A 1 73 ? 15.006 -18.601 34.322 1.00 47.72 73 THR A C 1
ATOM 526 O O . THR A 1 73 ? 15.238 -18.355 33.137 1.00 47.72 73 THR A O 1
ATOM 529 N N . SER A 1 74 ? 15.791 -18.132 35.292 1.00 43.47 74 SER A N 1
ATOM 530 C CA . SER A 1 74 ? 17.017 -17.377 35.031 1.00 43.47 74 SER A CA 1
ATOM 531 C C . SER A 1 74 ? 18.271 -18.255 35.091 1.00 43.47 74 SER A C 1
ATOM 533 O O . SER A 1 74 ? 19.072 -18.147 36.004 1.00 43.47 74 SER A O 1
ATOM 535 N N . SER A 1 75 ? 18.468 -19.125 34.094 1.00 52.03 75 SER A N 1
ATOM 536 C CA . SER A 1 75 ? 19.807 -19.580 33.670 1.00 52.03 75 SER A CA 1
ATOM 537 C C . SER A 1 75 ? 19.693 -20.527 32.474 1.00 52.03 75 SER A C 1
ATOM 539 O O . SER A 1 75 ? 19.402 -21.710 32.638 1.00 52.03 75 SER A O 1
ATOM 541 N N . ILE A 1 76 ? 19.924 -20.016 31.263 1.00 43.25 76 ILE A N 1
ATOM 542 C CA . ILE A 1 76 ? 20.286 -20.843 30.105 1.00 43.25 76 ILE A CA 1
ATOM 543 C C . ILE A 1 76 ? 21.411 -20.113 29.368 1.00 43.25 76 ILE A C 1
ATOM 545 O O . ILE A 1 76 ? 21.178 -19.132 28.662 1.00 43.25 76 ILE A O 1
ATOM 549 N N . GLU A 1 77 ? 22.642 -20.587 29.561 1.00 46.66 77 GLU A N 1
ATOM 550 C CA . GLU A 1 77 ? 23.757 -20.321 28.650 1.00 46.66 77 GLU A CA 1
ATOM 551 C C . GLU A 1 77 ? 23.501 -21.000 27.290 1.00 46.66 77 GLU A C 1
ATOM 553 O O . GLU A 1 77 ? 22.915 -22.088 27.241 1.00 46.66 77 GLU A O 1
ATOM 558 N N . PRO A 1 78 ? 23.952 -20.413 26.166 1.00 42.38 78 PRO A N 1
ATOM 559 C CA . PRO A 1 78 ? 23.751 -21.000 24.851 1.00 42.38 78 PRO A CA 1
ATOM 560 C C . PRO A 1 78 ? 24.763 -22.129 24.611 1.00 42.38 78 PRO A C 1
ATOM 562 O O . PRO A 1 78 ? 25.876 -21.905 24.137 1.00 42.38 78 PRO A O 1
ATOM 565 N N . SER A 1 79 ? 24.361 -23.366 24.902 1.00 38.44 79 SER A N 1
ATOM 566 C CA . SER A 1 79 ? 25.053 -24.563 24.419 1.00 38.44 79 SER A CA 1
ATOM 567 C C . SER A 1 79 ? 24.475 -24.985 23.069 1.00 38.44 79 SER A C 1
ATOM 569 O O . SER A 1 79 ? 23.274 -25.210 22.916 1.00 38.44 79 SER A O 1
ATOM 571 N N . SER A 1 80 ? 25.350 -25.041 22.071 1.00 47.31 80 SER A N 1
ATOM 572 C CA . SER A 1 80 ? 25.039 -25.422 20.697 1.00 47.31 80 SER A CA 1
ATOM 573 C C . SER A 1 80 ? 24.867 -26.940 20.561 1.00 47.31 80 SER A C 1
ATOM 575 O O . SER A 1 80 ? 25.598 -27.702 21.186 1.00 47.31 80 SER A O 1
ATOM 577 N N . ASN A 1 81 ? 23.988 -27.338 19.634 1.00 44.84 81 ASN A N 1
ATOM 578 C CA . ASN A 1 81 ? 23.756 -28.686 19.085 1.00 44.84 81 ASN A CA 1
ATOM 579 C C . ASN A 1 81 ? 22.777 -29.601 19.843 1.00 44.84 81 ASN A C 1
ATOM 581 O O . ASN A 1 81 ? 23.157 -30.331 20.753 1.00 44.84 81 ASN A O 1
ATOM 585 N N . SER A 1 82 ? 21.540 -29.707 19.341 1.00 42.72 82 SER A N 1
ATOM 586 C CA . SER A 1 82 ? 21.034 -30.929 18.674 1.00 42.72 82 SER A CA 1
ATOM 587 C C . SER A 1 82 ? 19.518 -30.866 18.397 1.00 42.72 82 SER A C 1
ATOM 589 O O . SER A 1 82 ? 18.740 -30.536 19.277 1.00 42.72 82 SER A O 1
ATOM 591 N N . ASN A 1 83 ? 19.161 -31.199 17.146 1.00 45.19 83 ASN A N 1
ATOM 592 C CA . ASN A 1 83 ? 17.908 -31.725 16.567 1.00 45.19 83 ASN A CA 1
ATOM 593 C C . ASN A 1 83 ? 16.514 -31.164 16.960 1.00 45.19 83 ASN A C 1
ATOM 595 O O . ASN A 1 83 ? 16.222 -30.913 18.124 1.00 45.19 83 ASN A O 1
ATOM 599 N N . PRO A 1 84 ? 15.584 -31.042 15.984 1.00 44.66 84 PRO A N 1
ATOM 600 C CA . PRO A 1 84 ? 14.275 -30.448 16.214 1.00 44.66 84 PRO A CA 1
ATOM 601 C C . PRO A 1 84 ? 13.356 -31.436 16.938 1.00 44.66 84 PRO A C 1
ATOM 603 O O . PRO A 1 84 ? 13.000 -32.485 16.404 1.00 44.66 84 PRO A O 1
ATOM 606 N N . LEU A 1 85 ? 12.935 -31.077 18.148 1.00 38.50 85 LEU A N 1
ATOM 607 C CA . LEU A 1 85 ? 11.768 -31.675 18.781 1.00 38.50 85 LEU A CA 1
ATOM 608 C C . LEU A 1 85 ? 10.521 -31.016 18.196 1.00 38.50 85 LEU A C 1
ATOM 610 O O . LEU A 1 85 ? 10.227 -29.846 18.436 1.00 38.50 85 LEU A O 1
ATOM 614 N N . THR A 1 86 ? 9.806 -31.802 17.401 1.00 48.25 86 THR A N 1
ATOM 615 C CA . THR A 1 86 ? 8.463 -31.548 16.893 1.00 48.25 86 THR A CA 1
ATOM 616 C C . THR A 1 86 ? 7.510 -31.405 18.081 1.00 48.25 86 THR A C 1
ATOM 618 O O . THR A 1 86 ? 6.911 -32.369 18.552 1.00 48.25 86 THR A O 1
ATOM 621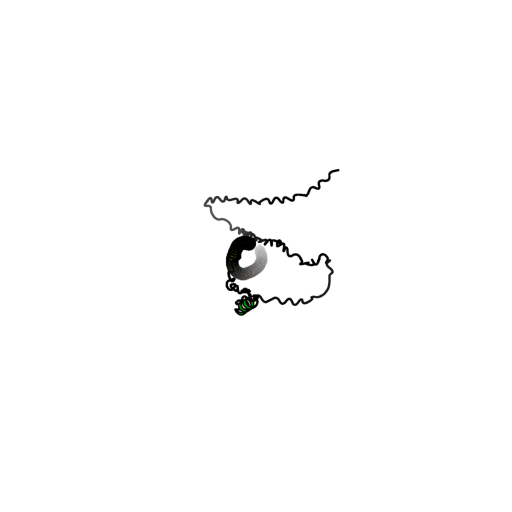 N N . SER A 1 87 ? 7.403 -30.190 18.610 1.00 40.06 87 SER A N 1
ATOM 622 C CA . SER A 1 87 ? 6.335 -29.820 19.529 1.00 40.06 87 SER A CA 1
ATOM 623 C C . SER A 1 87 ? 5.070 -29.630 18.701 1.00 40.06 87 SER A C 1
ATOM 625 O O . SER A 1 87 ? 4.905 -28.627 18.005 1.00 40.06 87 SER A O 1
ATOM 627 N 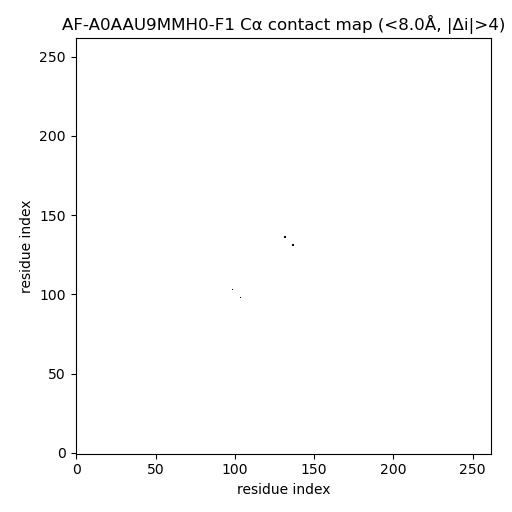N . CYS A 1 88 ? 4.215 -30.651 18.722 1.00 42.44 88 CYS A N 1
ATOM 628 C CA . CYS A 1 88 ? 2.863 -30.619 18.186 1.00 42.44 88 CYS A CA 1
ATOM 629 C C . CYS A 1 88 ? 2.030 -29.676 19.067 1.00 42.44 88 CYS A C 1
ATOM 631 O O . CYS A 1 88 ? 1.304 -30.104 19.959 1.00 42.44 88 CYS A O 1
ATOM 633 N N . VAL A 1 89 ? 2.205 -28.369 18.875 1.00 42.19 89 VAL A N 1
ATOM 634 C CA . VAL A 1 89 ? 1.222 -27.388 19.319 1.00 42.19 89 VAL A CA 1
ATOM 635 C C . VAL A 1 89 ? 0.159 -27.382 18.238 1.00 42.19 89 VAL A C 1
ATOM 637 O O . VAL A 1 89 ? 0.380 -26.842 17.154 1.00 42.19 89 VAL A O 1
ATOM 640 N N . ASP A 1 90 ? -0.970 -28.026 18.525 1.00 39.22 90 ASP A N 1
ATOM 641 C CA . ASP A 1 90 ? -2.187 -27.905 17.732 1.00 39.22 90 ASP A CA 1
ATOM 642 C C . ASP A 1 90 ? -2.604 -26.431 17.721 1.00 39.22 90 ASP A C 1
ATOM 644 O O . ASP A 1 90 ? -3.295 -25.923 18.607 1.00 39.22 90 ASP A O 1
ATOM 648 N N . LEU A 1 91 ? -2.115 -25.711 16.714 1.00 42.31 91 LEU A N 1
ATOM 649 C CA . LEU A 1 91 ? -2.588 -24.388 16.364 1.00 42.31 91 LEU A CA 1
ATOM 650 C C . LEU A 1 91 ? -4.036 -24.553 15.920 1.00 42.31 91 LEU A C 1
ATOM 652 O O . LEU A 1 91 ? -4.315 -25.063 14.835 1.00 42.31 91 LEU A O 1
ATOM 656 N N . ILE A 1 92 ? -4.956 -24.125 16.783 1.00 43.94 92 ILE A N 1
ATOM 657 C CA . ILE A 1 92 ? -6.372 -24.001 16.450 1.00 43.94 92 ILE A CA 1
ATOM 658 C C . ILE A 1 92 ? -6.459 -23.174 15.157 1.00 43.94 92 ILE A C 1
ATOM 660 O O . ILE A 1 92 ? -6.017 -22.019 15.148 1.00 43.94 92 ILE A O 1
ATOM 664 N N . PRO A 1 93 ? -6.995 -23.728 14.055 1.00 42.59 93 PRO A N 1
ATOM 665 C CA . PRO A 1 93 ? -7.115 -22.993 12.813 1.00 42.59 93 PRO A CA 1
ATOM 666 C C . PRO A 1 93 ? -8.120 -21.858 13.016 1.00 42.59 93 PRO A C 1
ATOM 668 O O . PRO A 1 93 ? -9.321 -22.074 13.174 1.00 42.59 93 PRO A O 1
ATOM 671 N N . SER A 1 94 ? -7.606 -20.630 13.009 1.00 49.91 94 SER A N 1
ATOM 672 C CA . SER A 1 94 ? -8.396 -19.404 12.927 1.00 49.91 94 SER A CA 1
ATOM 673 C C . SER A 1 94 ? -9.008 -19.314 11.527 1.00 49.91 94 SER A C 1
ATOM 675 O O . SER A 1 94 ? -8.478 -18.658 10.634 1.00 49.91 94 SER A O 1
ATOM 677 N N . SER A 1 95 ? -10.096 -20.052 11.296 1.00 46.28 95 SER A N 1
ATOM 678 C CA . SER A 1 95 ? -10.924 -19.882 10.105 1.00 46.28 95 SER A CA 1
ATOM 679 C C . SER A 1 95 ? -12.109 -19.001 10.476 1.00 46.28 95 SER A C 1
ATOM 681 O O . SER A 1 95 ? -12.923 -19.386 11.317 1.00 46.28 95 SER A O 1
ATOM 683 N N . GLY A 1 96 ? -12.195 -17.823 9.855 1.00 52.78 96 GLY A N 1
ATOM 684 C CA . GLY A 1 96 ? -13.313 -16.883 9.951 1.00 52.78 96 GLY A CA 1
ATOM 685 C C . GLY A 1 96 ? -14.593 -17.430 9.319 1.00 52.78 96 GLY A C 1
ATOM 686 O O . GLY A 1 96 ? -15.087 -16.894 8.333 1.00 52.78 96 GLY A O 1
ATOM 687 N N . LYS A 1 97 ? -15.126 -18.512 9.880 1.00 50.03 97 LYS A N 1
ATOM 688 C CA . LYS A 1 97 ? -16.458 -19.027 9.592 1.00 50.03 97 LYS A CA 1
ATOM 689 C C . LYS A 1 97 ? -17.252 -18.992 10.879 1.00 50.03 97 LYS A C 1
ATOM 691 O O . LYS A 1 97 ? -16.791 -19.519 11.884 1.00 50.03 97 LYS A O 1
ATOM 696 N N . GLU A 1 98 ? -18.384 -18.296 10.795 1.00 56.09 98 GLU A N 1
ATOM 697 C CA . GLU A 1 98 ? -19.554 -18.358 11.671 1.00 56.09 98 GLU A CA 1
ATOM 698 C C . GLU A 1 98 ? -19.278 -19.047 13.001 1.00 56.09 98 GLU A C 1
ATOM 700 O O . GLU A 1 98 ? -19.185 -20.273 13.056 1.00 56.09 98 GLU A O 1
ATOM 705 N N . ALA A 1 99 ? -19.167 -18.253 14.071 1.00 50.78 99 ALA A N 1
ATOM 706 C CA . ALA A 1 99 ? -19.239 -18.767 15.429 1.00 50.78 99 ALA A CA 1
ATOM 707 C C . ALA A 1 99 ? -20.486 -19.657 15.516 1.00 50.78 99 ALA A C 1
ATOM 709 O O . ALA A 1 99 ? -21.615 -19.170 15.572 1.00 50.78 99 ALA A O 1
ATOM 710 N N . SER A 1 100 ? -20.253 -20.964 15.397 1.00 54.81 100 SER A N 1
ATOM 711 C CA . SER A 1 100 ? -21.294 -21.961 15.243 1.00 54.81 100 SER A CA 1
ATOM 712 C C . SER A 1 100 ? -22.243 -21.817 16.418 1.00 54.81 100 SER A C 1
ATOM 714 O O . SER A 1 100 ? -21.803 -21.673 17.560 1.00 54.81 100 SER A O 1
ATOM 716 N N . ILE A 1 101 ? -23.546 -21.857 16.153 1.00 62.00 101 ILE A N 1
ATOM 717 C CA . ILE A 1 101 ? -24.599 -21.841 17.178 1.00 62.00 101 ILE A CA 1
ATOM 718 C C . ILE A 1 101 ? -24.276 -22.856 18.294 1.00 62.00 101 ILE A C 1
ATOM 720 O O . ILE A 1 101 ? -24.551 -22.603 19.465 1.00 62.00 101 ILE A O 1
ATOM 724 N N . HIS A 1 102 ? -23.576 -23.944 17.959 1.00 57.81 102 HIS A N 1
ATOM 725 C CA . HIS A 1 102 ? -23.062 -24.929 18.908 1.00 57.81 102 HIS A CA 1
ATOM 726 C C . HIS A 1 102 ? -22.119 -24.367 19.983 1.00 57.81 102 HIS A C 1
ATOM 728 O O . HIS A 1 102 ? -22.181 -24.811 21.127 1.00 57.81 102 HIS A O 1
ATOM 734 N N . THR A 1 103 ? -21.268 -23.392 19.662 1.00 64.12 103 THR A N 1
ATOM 735 C CA . THR A 1 103 ? -20.334 -22.783 20.622 1.00 64.12 103 THR A CA 1
ATOM 736 C C . THR A 1 103 ? -21.080 -21.928 21.645 1.00 64.12 103 THR A C 1
ATOM 738 O O . THR A 1 103 ? -20.771 -21.987 22.832 1.00 64.12 103 THR A O 1
ATOM 741 N N . LEU A 1 104 ? -22.112 -21.190 21.216 1.00 64.94 104 LEU A N 1
ATOM 742 C CA . LEU A 1 104 ? -22.982 -20.431 22.124 1.00 64.94 104 LEU A CA 1
ATOM 743 C C . LEU A 1 104 ? -23.844 -21.356 22.996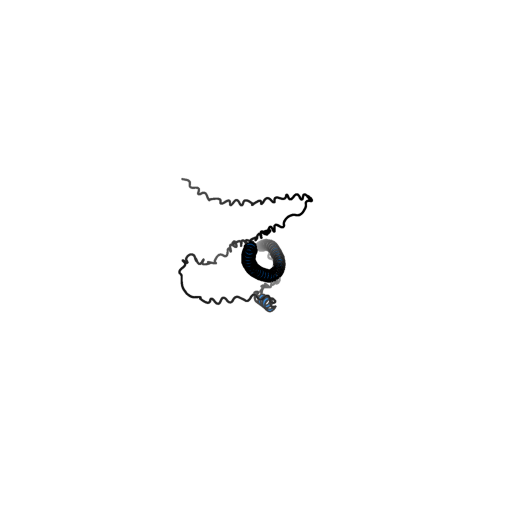 1.00 64.94 104 LEU A C 1
ATOM 745 O O . LEU A 1 104 ? -23.998 -21.098 24.188 1.00 64.94 104 LEU A O 1
ATOM 749 N N . VAL A 1 105 ? -24.347 -22.459 22.432 1.00 67.81 105 VAL A N 1
ATOM 750 C CA . VAL A 1 105 ? -25.104 -23.480 23.178 1.00 67.81 105 VAL A CA 1
ATOM 751 C C . VAL A 1 105 ? -24.224 -24.170 24.226 1.00 67.81 105 VAL A C 1
ATOM 753 O O . VAL A 1 105 ? -24.654 -24.332 25.366 1.00 67.81 105 VAL A O 1
ATOM 756 N N . ASN A 1 106 ? -22.969 -24.495 23.901 1.00 72.00 106 ASN A N 1
ATOM 757 C CA . ASN A 1 106 ? -22.032 -25.070 24.870 1.00 72.00 106 ASN A CA 1
ATOM 758 C C . ASN A 1 106 ? -21.621 -24.070 25.959 1.00 72.00 106 ASN A C 1
ATOM 760 O O . ASN A 1 106 ? -21.451 -24.481 27.106 1.00 72.00 106 ASN A O 1
ATOM 764 N N . LEU A 1 107 ? -21.509 -22.771 25.648 1.00 70.56 107 LEU A N 1
ATOM 765 C CA . LEU A 1 107 ? -21.262 -21.738 26.663 1.00 70.56 107 LEU A CA 1
ATOM 766 C C . LEU A 1 107 ? -22.451 -21.602 27.630 1.00 70.56 107 LEU A C 1
ATOM 768 O O . LEU A 1 107 ? -22.263 -21.487 28.836 1.00 70.56 107 LEU A O 1
ATOM 772 N N . ALA A 1 108 ? -23.680 -21.666 27.110 1.00 62.91 108 ALA A N 1
ATOM 773 C CA . ALA A 1 108 ? -24.891 -21.632 27.927 1.00 62.91 108 ALA A CA 1
ATOM 774 C C . ALA A 1 108 ? -25.037 -22.885 28.811 1.00 62.91 108 ALA A C 1
ATOM 776 O O . ALA A 1 108 ? -25.483 -22.775 29.948 1.00 62.91 108 ALA A O 1
ATOM 777 N N . ALA A 1 109 ? -24.618 -24.056 28.319 1.00 69.19 109 ALA A N 1
ATOM 778 C CA . ALA A 1 109 ? -24.635 -25.311 29.074 1.00 69.19 109 ALA A CA 1
ATOM 779 C C . ALA A 1 109 ? -23.503 -25.431 30.114 1.00 69.19 109 ALA A C 1
ATOM 781 O O . ALA A 1 109 ? -23.603 -26.242 31.032 1.00 69.19 109 ALA A O 1
ATOM 782 N N . SER A 1 110 ? -22.430 -24.643 29.977 1.00 68.50 110 SER A N 1
ATOM 783 C CA . SER A 1 110 ? -21.306 -24.603 30.926 1.00 68.50 110 SER A CA 1
ATOM 784 C C . SER A 1 110 ? -21.426 -23.494 31.971 1.00 68.50 110 SER A C 1
ATOM 786 O O . SER A 1 110 ? -20.635 -23.459 32.917 1.00 68.50 110 SER A O 1
ATOM 788 N N . LEU A 1 111 ? -22.442 -22.628 31.868 1.00 69.12 111 LEU A N 1
ATOM 789 C CA . LEU A 1 111 ? -22.848 -21.808 33.002 1.00 69.12 111 LEU A CA 1
ATOM 790 C C . LEU A 1 111 ? -23.332 -22.750 34.111 1.00 69.12 111 LEU A C 1
ATOM 792 O O . LEU A 1 111 ? -24.223 -23.566 33.860 1.00 69.12 111 LEU A O 1
ATOM 796 N N . PRO A 1 112 ? -22.768 -22.666 35.330 1.00 66.81 112 PRO A N 1
ATOM 797 C CA . PRO A 1 112 ? -23.266 -23.459 36.437 1.00 66.81 112 PRO A CA 1
ATOM 798 C C . PRO A 1 112 ? -24.763 -23.171 36.573 1.00 66.81 112 PRO A C 1
ATOM 800 O O . PRO A 1 112 ? -25.153 -21.999 36.499 1.00 66.81 112 PRO A O 1
ATOM 803 N N . PRO A 1 113 ? -25.616 -24.199 36.735 1.00 64.38 113 PRO A N 1
ATOM 804 C CA . PRO A 1 113 ? -27.021 -23.968 37.003 1.00 64.38 113 PRO A CA 1
ATOM 805 C C . PRO A 1 113 ? -27.071 -23.046 38.213 1.00 64.38 113 PRO A C 1
ATOM 807 O O . PRO A 1 113 ? -26.594 -23.410 39.289 1.00 64.38 113 PRO A O 1
ATOM 810 N N . PHE A 1 114 ? -27.575 -21.825 38.019 1.00 54.47 114 PHE A N 1
ATOM 811 C CA . PHE A 1 114 ? -27.866 -20.920 39.116 1.00 54.47 114 PHE A CA 1
ATOM 812 C C . PHE A 1 114 ? -28.981 -21.587 39.913 1.00 54.47 114 PHE A C 1
ATOM 814 O O . PHE A 1 114 ? -30.164 -21.322 39.714 1.00 54.47 114 PHE A O 1
ATOM 821 N N . GLN A 1 115 ? -28.596 -22.496 40.805 1.00 54.06 115 GLN A N 1
ATOM 822 C CA . GLN A 1 115 ? -29.393 -22.889 41.942 1.00 54.06 115 GLN A CA 1
ATOM 823 C C . GLN A 1 115 ? -29.465 -21.634 42.797 1.00 54.06 115 GLN A C 1
ATOM 825 O O . GLN A 1 115 ? -28.678 -21.437 43.715 1.00 54.06 115 GLN A O 1
ATOM 830 N N . CYS A 1 116 ? -30.353 -20.719 42.413 1.00 49.72 116 CYS A N 1
ATOM 831 C CA . CYS A 1 116 ? -30.875 -19.737 43.329 1.00 49.72 116 CYS A CA 1
ATOM 832 C C . CYS A 1 116 ? -31.538 -20.601 44.400 1.00 49.72 116 CYS A C 1
ATOM 834 O O . CYS A 1 116 ? -32.516 -21.286 44.076 1.00 49.72 116 CYS A O 1
ATOM 836 N N . PRO A 1 117 ? -30.984 -20.690 45.619 1.00 54.72 117 PRO A N 1
ATOM 837 C CA . PRO A 1 117 ? -31.716 -21.313 46.692 1.00 54.72 117 PRO A CA 1
ATOM 838 C C . PRO A 1 117 ? -32.905 -20.382 46.866 1.00 54.72 117 PRO A C 1
ATOM 840 O O . PRO A 1 117 ? -32.782 -19.291 47.421 1.00 54.72 117 PRO A O 1
ATOM 843 N N . PHE A 1 118 ? -34.048 -20.755 46.297 1.00 52.38 118 PHE A N 1
ATOM 844 C CA . PHE A 1 118 ? -35.309 -20.193 46.717 1.00 52.38 118 PHE A CA 1
ATOM 845 C C . PHE A 1 118 ? -35.474 -20.703 48.137 1.00 52.38 118 PHE A C 1
ATOM 847 O O . PHE A 1 118 ? -36.045 -21.768 48.373 1.00 52.38 118 PHE A O 1
ATOM 854 N N . THR A 1 119 ? -34.867 -19.985 49.081 1.00 53.94 119 THR A N 1
ATOM 855 C CA . THR A 1 119 ? -35.135 -20.152 50.493 1.00 53.94 119 THR A CA 1
ATOM 856 C C . THR A 1 119 ? -36.621 -19.890 50.600 1.00 53.94 119 THR A C 1
ATOM 858 O O . THR A 1 119 ? -37.076 -18.755 50.475 1.00 53.94 119 THR A O 1
ATOM 861 N N . THR A 1 120 ? -37.392 -20.969 50.672 1.00 56.16 120 THR A N 1
ATOM 862 C CA . THR A 1 120 ? -38.834 -20.890 50.818 1.00 56.16 120 THR A CA 1
ATOM 863 C C . THR A 1 120 ? -39.034 -20.256 52.178 1.00 56.16 120 THR A C 1
ATOM 865 O O . THR A 1 120 ? -38.815 -20.901 53.202 1.00 56.16 120 THR A O 1
ATOM 868 N N . THR A 1 121 ? -39.327 -18.956 52.188 1.00 47.59 121 THR A N 1
ATOM 869 C CA . THR A 1 121 ? -39.644 -18.230 53.409 1.00 47.59 121 THR A CA 1
ATOM 870 C C . THR A 1 121 ? -40.986 -18.777 53.858 1.00 47.59 121 THR A C 1
ATOM 872 O O . THR A 1 121 ? -42.042 -18.359 53.382 1.00 47.59 121 THR A O 1
ATOM 875 N N . THR A 1 122 ? -40.949 -19.809 54.692 1.00 57.53 122 THR A N 1
ATOM 876 C CA . THR A 1 122 ? -42.136 -20.293 55.374 1.00 57.53 122 THR A CA 1
ATOM 877 C C . THR A 1 122 ? -42.598 -19.143 56.250 1.00 57.53 122 THR A C 1
ATOM 879 O O . THR A 1 122 ? -41.894 -18.714 57.160 1.00 57.53 122 THR A O 1
ATOM 882 N N . VAL A 1 123 ? -43.743 -18.559 55.893 1.00 55.00 123 VAL A N 1
ATOM 883 C CA . VAL A 1 123 ? -44.423 -17.595 56.752 1.00 55.00 123 VAL A CA 1
ATOM 884 C C . VAL A 1 123 ? -44.709 -18.356 58.042 1.00 55.00 123 VAL A C 1
ATOM 886 O O . VAL A 1 123 ? -45.407 -19.371 57.967 1.00 55.00 123 VAL A O 1
ATOM 889 N N . PRO A 1 124 ? -44.136 -17.961 59.192 1.00 52.53 124 PRO A N 1
ATOM 890 C CA . PRO A 1 124 ? -44.457 -18.629 60.433 1.00 52.53 124 PRO A CA 1
ATOM 891 C C . PRO A 1 124 ? -45.966 -18.517 60.625 1.00 52.53 124 PRO A C 1
ATOM 893 O O . PRO A 1 124 ? -46.523 -17.417 60.640 1.00 52.53 124 PRO A O 1
ATOM 896 N N . THR A 1 125 ? -46.625 -19.672 60.695 1.00 58.84 125 THR A N 1
ATOM 897 C CA . THR A 1 125 ? -48.015 -19.790 61.120 1.00 58.84 125 THR A CA 1
ATOM 898 C C . THR A 1 125 ? -48.147 -18.977 62.398 1.00 58.84 125 THR A C 1
ATOM 900 O O . THR A 1 125 ? -47.357 -19.184 63.318 1.00 58.84 125 THR A O 1
ATOM 903 N N . SER A 1 126 ? -49.059 -18.001 62.380 1.00 50.56 126 SER A N 1
ATOM 904 C CA . SER A 1 126 ? -49.273 -16.982 63.413 1.00 50.56 126 SER A CA 1
ATOM 905 C C . SER A 1 126 ? -48.849 -17.470 64.803 1.00 50.56 126 SER A C 1
ATOM 907 O O . SER A 1 126 ? -49.457 -18.435 65.280 1.00 50.56 126 SER A O 1
ATOM 909 N N . PRO A 1 127 ? -47.833 -16.862 65.445 1.00 59.16 127 PRO A N 1
ATOM 910 C CA . PRO A 1 127 ? -47.529 -17.196 66.824 1.00 59.16 127 PRO A CA 1
ATOM 911 C C . PRO A 1 127 ? -48.797 -16.937 67.626 1.00 59.16 127 PRO A C 1
ATOM 913 O O . PRO A 1 127 ? -49.361 -15.844 67.562 1.00 59.16 127 PRO A O 1
ATOM 916 N N . ASP A 1 128 ? -49.280 -17.983 68.288 1.00 55.75 128 ASP A N 1
ATOM 917 C CA . ASP A 1 128 ? -50.401 -17.913 69.209 1.00 55.75 128 ASP A CA 1
ATOM 918 C C . ASP A 1 128 ? -50.067 -16.789 70.199 1.00 55.75 128 ASP A C 1
ATOM 920 O O . ASP A 1 128 ? -49.091 -16.887 70.949 1.00 55.75 128 ASP A O 1
ATOM 924 N N . LEU A 1 129 ? -50.779 -15.661 70.093 1.00 57.12 129 LEU A N 1
ATOM 925 C CA . LEU A 1 129 ? -50.553 -14.438 70.866 1.00 57.12 129 LEU A CA 1
ATOM 926 C C . LEU A 1 129 ? -51.034 -14.674 72.305 1.00 57.12 129 LEU A C 1
ATOM 928 O O . LEU A 1 129 ? -51.950 -14.014 72.790 1.00 57.12 129 LEU A O 1
ATOM 932 N N . ALA A 1 130 ? -50.445 -15.652 72.991 1.00 58.25 130 ALA A N 1
ATOM 933 C CA . ALA A 1 130 ? -50.517 -15.741 74.433 1.00 58.25 130 ALA A CA 1
ATOM 934 C C . ALA A 1 130 ? -49.842 -14.477 74.965 1.00 58.25 130 ALA A C 1
ATOM 936 O O . ALA A 1 130 ? -48.657 -14.262 74.721 1.00 58.25 130 ALA A O 1
ATOM 937 N N . SER A 1 131 ? -50.629 -13.613 75.605 1.00 58.00 131 SER A N 1
ATOM 938 C CA . SER A 1 131 ? -50.250 -12.295 76.110 1.00 58.00 131 SER A CA 1
ATOM 939 C C . SER A 1 131 ? -48.953 -12.347 76.924 1.00 58.00 131 SER A C 1
ATOM 941 O O . SER A 1 131 ? -48.978 -12.529 78.141 1.00 58.00 131 SER A O 1
ATOM 943 N N . ALA A 1 132 ? -47.811 -12.191 76.257 1.00 57.69 132 ALA A N 1
ATOM 944 C CA . ALA A 1 132 ? -46.522 -12.011 76.895 1.00 57.69 132 ALA A CA 1
ATOM 945 C C . ALA A 1 132 ? -46.516 -10.601 77.497 1.00 57.69 132 ALA A C 1
ATOM 947 O O . ALA A 1 132 ? -46.163 -9.620 76.856 1.00 57.69 132 ALA A O 1
ATOM 948 N N . SER A 1 133 ? -46.991 -10.509 78.738 1.00 59.88 133 SER A N 1
ATOM 949 C CA . SER A 1 133 ? -46.929 -9.323 79.602 1.00 59.88 133 SER A CA 1
ATOM 950 C C . SER A 1 133 ? -45.517 -9.113 80.186 1.00 59.88 133 SER A C 1
ATOM 952 O O . SER A 1 133 ? -45.370 -8.487 81.234 1.00 59.88 133 SER A O 1
ATOM 954 N N . ASP A 1 134 ? -44.493 -9.686 79.554 1.00 80.81 134 ASP A N 1
ATOM 955 C CA . ASP A 1 134 ? -43.107 -9.650 80.004 1.00 80.81 134 ASP A CA 1
ATOM 956 C C . ASP A 1 134 ? -42.340 -8.591 79.205 1.00 80.81 134 ASP A C 1
ATOM 958 O O . ASP A 1 134 ? -42.140 -8.726 77.996 1.00 80.81 134 ASP A O 1
ATOM 962 N N . GLU A 1 135 ? -41.937 -7.526 79.890 1.00 85.25 135 GLU A N 1
ATOM 963 C CA . GLU A 1 135 ? -41.183 -6.393 79.348 1.00 85.25 135 GLU A CA 1
ATOM 964 C C . GLU A 1 135 ? -39.884 -6.837 78.647 1.00 85.25 135 GLU A C 1
ATOM 966 O O . GLU A 1 135 ? -39.522 -6.270 77.615 1.00 85.25 135 GLU A O 1
ATOM 971 N N . GLU A 1 136 ? -39.264 -7.938 79.092 1.00 87.69 136 GLU A N 1
ATOM 972 C CA . GLU A 1 136 ? -38.066 -8.512 78.462 1.00 87.69 136 GLU A CA 1
ATOM 973 C C . GLU A 1 136 ? -38.339 -8.991 77.024 1.00 87.69 136 GLU A C 1
ATOM 975 O O . GLU A 1 136 ? -37.511 -8.821 76.121 1.00 87.69 136 GLU A O 1
ATOM 980 N N . THR A 1 137 ? -39.525 -9.555 76.768 1.00 85.94 137 THR A N 1
ATOM 981 C CA . THR A 1 137 ? -39.897 -10.018 75.420 1.00 85.94 137 THR A CA 1
ATOM 982 C C . THR A 1 137 ? -40.122 -8.861 74.451 1.00 85.94 137 THR A C 1
ATOM 984 O O . THR A 1 137 ? -39.770 -8.976 73.272 1.00 85.94 137 THR A O 1
ATOM 987 N N . LEU A 1 138 ? -40.650 -7.734 74.940 1.00 87.38 138 LEU A N 1
ATOM 988 C CA . LEU A 1 138 ? -40.843 -6.525 74.144 1.00 87.38 138 LEU A CA 1
ATOM 989 C C . LEU A 1 138 ? -39.501 -5.877 73.793 1.00 87.38 138 LEU A C 1
ATOM 991 O O . LEU A 1 138 ? -39.269 -5.560 72.624 1.00 87.38 138 LEU A O 1
ATOM 995 N N . ASP A 1 139 ? -38.598 -5.751 74.766 1.00 92.00 139 ASP A N 1
ATOM 996 C CA . ASP A 1 139 ? -37.251 -5.219 74.546 1.00 92.00 139 ASP A CA 1
ATOM 997 C C . ASP A 1 139 ? -36.467 -6.065 73.539 1.00 92.00 139 ASP A C 1
ATOM 999 O O . ASP A 1 139 ? -35.832 -5.536 72.621 1.00 92.00 139 ASP A O 1
ATOM 1003 N N . LYS A 1 140 ? -36.573 -7.395 73.634 1.00 92.19 140 LYS A N 1
ATOM 1004 C CA . LYS A 1 140 ? -35.949 -8.311 72.676 1.00 92.19 140 LYS A CA 1
ATOM 1005 C C . LYS A 1 140 ? -36.540 -8.180 71.271 1.00 92.19 140 LYS A C 1
ATOM 1007 O O . LYS A 1 140 ? -35.797 -8.184 70.288 1.00 92.19 140 LYS A O 1
ATOM 1012 N N . ALA A 1 141 ? -37.861 -8.037 71.156 1.00 89.25 141 ALA A N 1
ATOM 1013 C CA . ALA A 1 141 ? -38.512 -7.795 69.870 1.00 89.25 141 ALA A CA 1
ATOM 1014 C C . ALA A 1 141 ? -38.062 -6.459 69.253 1.00 89.25 141 ALA A C 1
ATOM 1016 O O . ALA A 1 141 ? -37.770 -6.397 68.057 1.00 89.25 141 ALA A O 1
ATOM 1017 N N . HIS A 1 142 ? -37.939 -5.410 70.069 1.00 92.94 142 HIS A N 1
ATOM 1018 C CA . HIS A 1 142 ? -37.447 -4.107 69.635 1.00 92.94 142 HIS A CA 1
ATOM 1019 C C . HIS A 1 142 ? -35.981 -4.165 69.179 1.00 92.94 142 HIS A C 1
ATOM 1021 O O . HIS A 1 142 ? -35.644 -3.634 68.118 1.00 92.94 142 HIS A O 1
ATOM 1027 N N . TYR A 1 143 ? -35.123 -4.875 69.917 1.00 95.88 143 TYR A N 1
ATOM 1028 C CA . TYR A 1 143 ? -33.734 -5.123 69.528 1.00 95.88 143 TYR A CA 1
ATOM 1029 C C . TYR A 1 143 ? -33.638 -5.801 68.153 1.00 95.88 143 TYR A C 1
ATOM 1031 O O . TYR A 1 143 ? -32.959 -5.289 67.261 1.00 95.88 143 TYR A O 1
ATOM 1039 N N . HIS A 1 144 ? -34.369 -6.901 67.944 1.00 94.50 144 HIS A N 1
ATOM 1040 C CA . HIS A 1 144 ? -34.360 -7.617 66.666 1.00 94.50 144 HIS A CA 1
ATOM 1041 C C . HIS A 1 144 ? -34.916 -6.778 65.508 1.00 94.50 144 HIS A C 1
ATOM 1043 O O . HIS A 1 144 ? -34.431 -6.888 64.381 1.00 94.50 144 HIS A O 1
ATOM 1049 N N . LEU A 1 145 ? -35.901 -5.911 65.765 1.00 96.31 145 LEU A N 1
ATOM 1050 C CA . LEU A 1 145 ? -36.413 -4.983 64.757 1.00 96.31 145 LEU A CA 1
ATOM 1051 C C . LEU A 1 145 ? -35.339 -3.976 64.321 1.00 96.31 145 LEU A C 1
ATOM 1053 O O . LEU A 1 145 ? -35.149 -3.758 63.122 1.00 96.31 145 LEU A O 1
ATOM 1057 N N . MET A 1 146 ? -34.624 -3.383 65.278 1.00 97.00 146 MET A N 1
ATOM 1058 C CA . MET A 1 146 ? -33.545 -2.435 64.996 1.00 97.00 146 MET A CA 1
ATOM 1059 C C . MET A 1 146 ? -32.386 -3.102 64.250 1.00 97.00 146 MET A C 1
ATOM 1061 O O . MET A 1 146 ? -31.903 -2.558 63.256 1.00 97.00 146 MET A O 1
ATOM 1065 N N . GLU A 1 147 ? -31.982 -4.301 64.673 1.00 96.00 147 GLU A N 1
ATOM 1066 C CA . GLU A 1 147 ? -30.969 -5.111 63.989 1.00 96.00 147 GLU A CA 1
ATOM 1067 C C . GLU A 1 147 ? -31.389 -5.437 62.547 1.00 96.00 147 GLU A C 1
ATOM 1069 O O . GLU A 1 147 ? -30.634 -5.195 61.602 1.00 96.00 147 GLU A O 1
ATOM 1074 N N . GLY A 1 148 ? -32.630 -5.893 62.352 1.00 96.19 148 GLY A N 1
ATOM 1075 C CA . GLY A 1 148 ? -33.185 -6.159 61.026 1.00 96.19 148 GLY A CA 1
ATOM 1076 C C . GLY A 1 148 ? -33.188 -4.919 60.129 1.00 96.19 148 GLY A C 1
ATOM 1077 O O . GLY A 1 148 ? -32.824 -4.997 58.954 1.00 96.19 148 GLY A O 1
ATOM 1078 N N . MET A 1 149 ? -33.530 -3.751 60.677 1.00 96.44 149 MET A N 1
ATOM 1079 C CA . MET A 1 149 ? -33.509 -2.489 59.936 1.00 96.44 149 MET A CA 1
ATOM 1080 C C . MET A 1 149 ? -32.085 -2.064 59.544 1.00 96.44 149 MET A C 1
ATOM 1082 O O . MET A 1 149 ? -31.875 -1.581 58.429 1.00 96.44 149 MET A O 1
ATOM 1086 N N . HIS A 1 150 ? -31.090 -2.290 60.409 1.00 96.31 150 HIS A N 1
ATOM 1087 C CA . HIS A 1 150 ? -29.682 -2.061 60.077 1.00 96.31 150 HIS A CA 1
ATOM 1088 C C . HIS A 1 150 ? -29.203 -2.959 58.931 1.00 96.31 150 HIS A C 1
ATOM 1090 O O . HIS A 1 150 ? -28.635 -2.447 57.964 1.00 96.31 150 HIS A O 1
ATOM 1096 N N . LEU A 1 151 ? -29.504 -4.259 58.984 1.00 96.75 151 LEU A N 1
ATOM 1097 C CA . LEU A 1 151 ? -29.133 -5.208 57.930 1.00 96.75 151 LEU A CA 1
ATOM 1098 C C . LEU A 1 151 ? -29.784 -4.853 56.585 1.00 96.75 151 LEU A C 1
ATOM 1100 O O . LEU A 1 151 ? -29.130 -4.896 55.543 1.00 96.75 151 LEU A O 1
ATOM 1104 N N . LEU A 1 152 ? -31.056 -4.439 56.584 1.00 96.62 152 LEU A N 1
ATOM 1105 C CA . LEU A 1 152 ? -31.739 -3.984 55.367 1.00 96.62 152 LEU A CA 1
ATOM 1106 C C . LEU A 1 152 ? -31.081 -2.735 54.763 1.00 96.62 152 LEU A C 1
ATOM 1108 O O . LEU A 1 152 ? -30.920 -2.652 53.541 1.00 96.62 152 LEU A O 1
ATOM 1112 N N . ASN A 1 153 ? -30.670 -1.781 55.600 1.00 96.81 153 ASN A N 1
ATOM 1113 C CA . ASN A 1 153 ? -29.957 -0.585 55.149 1.00 96.81 153 ASN A CA 1
ATOM 1114 C C . ASN A 1 153 ? -28.590 -0.930 54.544 1.00 96.81 153 ASN A C 1
ATOM 1116 O O . ASN A 1 153 ? -28.233 -0.401 53.489 1.00 96.81 153 ASN A O 1
ATOM 1120 N N . GLU A 1 154 ? -27.851 -1.848 55.165 1.00 96.56 154 GLU A N 1
ATOM 1121 C CA . GLU A 1 154 ? -26.566 -2.334 54.662 1.00 96.56 154 GLU A CA 1
ATOM 1122 C C . GLU A 1 154 ? -26.721 -3.045 53.307 1.00 96.56 154 GLU A C 1
ATOM 1124 O O . GLU A 1 154 ? -26.051 -2.694 52.330 1.00 96.56 154 GLU A O 1
ATOM 1129 N N . VAL A 1 155 ? -27.681 -3.969 53.190 1.00 96.50 155 VAL A N 1
ATOM 1130 C CA . VAL A 1 155 ? -27.998 -4.653 51.924 1.00 96.50 155 VAL A CA 1
ATOM 1131 C C . VAL A 1 155 ? -28.414 -3.653 50.840 1.00 96.50 155 VAL A C 1
ATOM 1133 O O . VAL A 1 155 ? -28.011 -3.790 49.678 1.00 96.50 155 VAL A O 1
ATOM 1136 N N . SER A 1 156 ? -29.182 -2.621 51.197 1.00 96.88 156 SER A N 1
ATOM 1137 C CA . SER A 1 156 ? -29.577 -1.547 50.280 1.00 96.88 156 SER A CA 1
ATOM 1138 C C . SER A 1 156 ? -28.363 -0.765 49.762 1.00 96.88 156 SER A C 1
ATOM 1140 O O . SER A 1 156 ? -28.209 -0.586 48.546 1.00 96.88 156 SER A O 1
ATOM 1142 N N . ALA A 1 157 ? -27.446 -0.375 50.654 1.00 97.25 157 ALA A N 1
ATOM 1143 C CA . ALA A 1 157 ? -26.213 0.319 50.292 1.00 97.25 157 ALA A CA 1
ATOM 1144 C C . ALA A 1 157 ? -25.333 -0.534 49.363 1.00 97.25 157 ALA A C 1
ATOM 1146 O O . ALA A 1 157 ? -24.935 -0.070 48.289 1.00 97.25 157 ALA A O 1
ATOM 1147 N N . HIS A 1 158 ? -25.109 -1.807 49.704 1.00 96.81 158 HIS A N 1
ATOM 1148 C CA . HIS A 1 158 ? -24.356 -2.736 48.857 1.00 96.81 158 HIS A CA 1
ATOM 1149 C C . HIS A 1 158 ? -25.007 -2.942 47.489 1.00 96.81 158 HIS A C 1
ATOM 1151 O O . HIS A 1 158 ? -24.317 -2.961 46.466 1.00 96.81 158 HIS A O 1
ATOM 1157 N N . THR A 1 159 ? -26.336 -3.049 47.440 1.00 96.75 159 THR A N 1
ATOM 1158 C CA . THR A 1 159 ? -27.078 -3.186 46.182 1.00 96.75 159 THR A CA 1
ATOM 1159 C C . THR A 1 159 ? -26.882 -1.964 45.288 1.00 96.75 159 THR A C 1
ATOM 1161 O O . THR A 1 159 ? -26.685 -2.115 44.080 1.00 96.75 159 THR A O 1
ATOM 1164 N N . LYS A 1 160 ? -26.891 -0.754 45.860 1.00 97.50 160 LYS A N 1
ATOM 1165 C CA . LYS A 1 160 ? -26.650 0.489 45.116 1.00 97.50 160 LYS A CA 1
ATOM 1166 C C . LYS A 1 160 ? -25.237 0.532 44.529 1.00 97.50 160 LYS A C 1
ATOM 1168 O O . LYS A 1 160 ? -25.098 0.735 43.325 1.00 97.50 160 LYS A O 1
ATOM 1173 N N . VAL A 1 161 ? -24.215 0.254 45.343 1.00 97.75 161 VAL A N 1
ATOM 1174 C CA . VAL A 1 161 ? -22.810 0.210 44.895 1.00 97.75 161 VAL A CA 1
ATOM 1175 C C . VAL A 1 161 ? -22.619 -0.836 43.794 1.00 97.75 161 VAL A C 1
ATOM 1177 O O . VAL A 1 161 ? -21.996 -0.569 42.767 1.00 97.75 161 VAL A O 1
ATOM 1180 N N . ARG A 1 162 ? -23.212 -2.025 43.955 1.00 97.19 162 ARG A N 1
ATOM 1181 C CA . ARG A 1 162 ? -23.132 -3.092 42.951 1.00 97.19 162 ARG A CA 1
ATOM 1182 C C . ARG A 1 162 ? -23.780 -2.688 41.626 1.00 97.19 162 ARG A C 1
ATOM 1184 O O . ARG A 1 162 ? -23.223 -2.996 40.575 1.00 97.19 162 ARG A O 1
ATOM 1191 N N . LYS A 1 163 ? -24.930 -2.006 41.653 1.00 97.62 163 LYS A N 1
ATOM 1192 C CA . LYS A 1 163 ? -25.593 -1.496 40.438 1.00 97.62 163 LYS A CA 1
ATOM 1193 C C . LYS A 1 163 ? -24.720 -0.486 39.697 1.00 97.62 163 LYS A C 1
ATOM 1195 O O . LYS A 1 163 ? -24.590 -0.585 38.481 1.00 97.62 163 LYS A O 1
ATOM 1200 N N . GLU A 1 164 ? -24.095 0.438 40.419 1.00 98.25 164 GLU A N 1
ATOM 1201 C CA . GLU A 1 164 ? -23.195 1.433 39.829 1.00 98.25 164 GLU A CA 1
ATOM 1202 C C . GLU A 1 164 ? -21.959 0.782 39.195 1.00 98.25 164 GLU A C 1
ATOM 1204 O O . GLU A 1 164 ? -21.623 1.068 38.045 1.00 98.25 164 GLU A O 1
ATOM 1209 N N . LEU A 1 165 ? -21.343 -0.181 39.887 1.00 98.06 165 LEU A N 1
ATOM 1210 C CA . LEU A 1 165 ? -20.215 -0.941 39.351 1.00 98.06 165 LEU A CA 1
ATOM 1211 C C . LEU A 1 165 ? -20.591 -1.712 38.075 1.00 98.06 165 LEU A C 1
ATOM 1213 O O . LEU A 1 165 ? -19.808 -1.760 37.124 1.00 98.06 165 LEU A O 1
ATOM 1217 N N . LEU A 1 166 ? -21.784 -2.314 38.034 1.00 97.75 166 LEU A N 1
ATOM 1218 C CA . LEU A 1 166 ? -22.284 -3.003 36.842 1.00 97.75 166 LEU A CA 1
ATOM 1219 C C . LEU A 1 166 ? -22.521 -2.029 35.682 1.00 97.75 166 LEU A C 1
ATOM 1221 O O . LEU A 1 166 ? -22.102 -2.323 34.566 1.00 97.75 166 LEU A O 1
ATOM 1225 N N . ALA A 1 167 ? -23.110 -0.859 35.942 1.00 97.62 167 ALA A N 1
ATOM 1226 C CA . ALA A 1 167 ? -23.299 0.177 34.927 1.00 97.62 167 ALA A CA 1
ATOM 1227 C C . ALA A 1 167 ? -21.956 0.671 34.360 1.00 97.62 167 ALA A C 1
ATOM 1229 O O . ALA A 1 167 ? -21.796 0.786 33.145 1.00 97.62 167 ALA A O 1
ATOM 1230 N N . GLN A 1 168 ? -20.952 0.879 35.219 1.00 98.38 168 GLN A N 1
ATOM 1231 C CA . GLN A 1 168 ? -19.610 1.268 34.787 1.00 98.38 168 GLN A CA 1
ATOM 1232 C C . GLN A 1 168 ? -18.956 0.193 33.907 1.00 98.38 168 GLN A C 1
ATOM 1234 O O . GLN A 1 168 ? -18.330 0.509 32.893 1.00 98.38 168 GLN A O 1
ATOM 1239 N N . ARG A 1 169 ? -19.088 -1.085 34.282 1.00 97.62 169 ARG A N 1
ATOM 1240 C CA . ARG A 1 169 ? -18.570 -2.206 33.483 1.00 97.62 169 ARG A CA 1
ATOM 1241 C C . ARG A 1 169 ? -19.271 -2.307 32.130 1.00 97.62 169 ARG A C 1
ATOM 1243 O O . ARG A 1 169 ? -18.587 -2.486 31.127 1.00 97.62 169 ARG A O 1
ATOM 1250 N N . GLN A 1 170 ? -20.591 -2.131 32.097 1.00 98.06 170 GLN A N 1
ATOM 1251 C CA . GLN A 1 170 ? -21.374 -2.133 30.862 1.00 98.06 170 GLN A CA 1
ATOM 1252 C C . GLN A 1 170 ? -20.923 -1.016 29.910 1.00 98.06 170 GLN A C 1
ATOM 1254 O O . GLN A 1 170 ? -20.642 -1.278 28.743 1.00 98.06 170 GLN A O 1
ATOM 1259 N N . ALA A 1 171 ? -20.748 0.206 30.418 1.00 98.25 171 ALA A N 1
ATOM 1260 C CA . ALA A 1 171 ? -20.279 1.332 29.611 1.00 98.25 171 ALA A CA 1
ATOM 1261 C C . ALA A 1 171 ? -18.883 1.081 29.005 1.00 98.25 171 ALA A C 1
ATOM 1263 O O . ALA A 1 171 ? -18.659 1.343 27.823 1.00 98.25 171 ALA A O 1
ATOM 1264 N N . LYS A 1 172 ? -17.951 0.517 29.790 1.00 98.19 172 LYS A N 1
ATOM 1265 C CA . LYS A 1 172 ? -16.611 0.144 29.299 1.00 98.19 172 LYS A CA 1
ATOM 1266 C C . LYS A 1 172 ? -16.669 -0.945 28.229 1.00 98.19 172 LYS A C 1
ATOM 1268 O O . LYS A 1 172 ? -15.906 -0.894 27.266 1.00 98.19 172 LYS A O 1
ATOM 1273 N N . PHE A 1 173 ? -17.565 -1.919 28.382 1.00 98.06 173 PHE A N 1
ATOM 1274 C CA . PHE A 1 173 ? -17.765 -2.970 27.388 1.00 98.06 173 PHE A CA 1
ATOM 1275 C C . PHE A 1 173 ? -18.265 -2.396 26.054 1.00 98.06 173 PHE A C 1
ATOM 1277 O O . PHE A 1 173 ? -17.696 -2.691 25.004 1.00 98.06 173 PHE A O 1
ATOM 1284 N N . GLU A 1 174 ? -19.264 -1.514 26.088 1.00 98.50 174 GLU A N 1
ATOM 1285 C CA . GLU A 1 174 ? -19.799 -0.850 24.892 1.00 98.50 174 GLU A CA 1
ATOM 1286 C C . GLU A 1 174 ? -18.773 0.068 24.213 1.00 98.50 174 GLU A C 1
ATOM 1288 O O . GLU A 1 174 ? -18.705 0.147 22.983 1.00 98.50 174 GLU A O 1
ATOM 1293 N N . GLU A 1 175 ? -17.939 0.757 24.995 1.00 98.38 175 GLU A N 1
ATOM 1294 C CA . GLU A 1 175 ? -16.808 1.519 24.466 1.00 98.38 175 GLU A CA 1
ATOM 1295 C C . GLU A 1 175 ? -15.796 0.605 23.761 1.00 98.38 175 GLU A C 1
ATOM 1297 O O . GLU A 1 175 ? -15.394 0.890 22.630 1.00 98.38 175 GLU A O 1
ATOM 1302 N N . GLY A 1 176 ? -15.424 -0.513 24.391 1.00 98.25 176 GLY A N 1
ATOM 1303 C CA . GLY A 1 176 ? -14.545 -1.519 23.797 1.00 98.25 176 GLY A CA 1
ATOM 1304 C C . GLY A 1 176 ? -15.107 -2.075 22.488 1.00 98.25 176 GLY A C 1
ATOM 1305 O O . GLY A 1 176 ? -14.390 -2.159 21.492 1.00 98.25 176 GLY A O 1
ATOM 1306 N N . GLN A 1 177 ? -16.410 -2.361 22.448 1.00 98.31 177 GLN A N 1
ATOM 1307 C CA . GLN A 1 177 ? -17.090 -2.841 21.246 1.00 98.31 177 GLN A CA 1
ATOM 1308 C C . GLN A 1 177 ? -17.064 -1.805 20.111 1.00 98.31 177 GLN A C 1
ATOM 1310 O O . GLN A 1 177 ? -16.827 -2.160 18.953 1.00 98.31 177 GLN A O 1
ATOM 1315 N N . ARG A 1 178 ? -17.255 -0.513 20.421 1.00 98.38 178 ARG A N 1
ATOM 1316 C CA . ARG A 1 178 ? -17.125 0.566 19.427 1.00 98.38 178 ARG A CA 1
ATOM 1317 C C . ARG A 1 178 ? -15.709 0.665 18.869 1.00 98.38 178 ARG A C 1
ATOM 1319 O O . ARG A 1 178 ? -15.562 0.718 17.649 1.00 98.38 178 ARG A O 1
ATOM 1326 N N . LYS A 1 179 ? -14.688 0.638 19.731 1.00 98.56 179 LYS A N 1
ATOM 1327 C CA . LYS A 1 179 ? -13.278 0.672 19.307 1.00 98.56 179 LYS A CA 1
ATOM 1328 C C . LYS A 1 179 ? -12.928 -0.527 18.430 1.00 98.56 179 LYS A C 1
ATOM 1330 O O . LYS A 1 179 ? -12.302 -0.362 17.390 1.00 98.56 179 LYS A O 1
ATOM 1335 N N . LEU A 1 180 ? -13.397 -1.722 18.789 1.00 98.19 180 LEU A N 1
ATOM 1336 C CA . LEU A 1 180 ? -13.181 -2.925 17.985 1.00 98.19 180 LEU A CA 1
ATOM 1337 C C . LEU A 1 180 ? -13.810 -2.802 16.589 1.00 98.19 180 LEU A C 1
ATOM 1339 O O . LEU A 1 180 ? -13.189 -3.167 15.593 1.00 98.19 180 LEU A O 1
ATOM 1343 N N . LYS A 1 181 ? -15.015 -2.228 16.495 1.00 98.19 181 LYS A N 1
ATOM 1344 C CA . LYS A 1 181 ? -15.672 -1.962 15.207 1.00 98.19 181 LYS A CA 1
ATOM 1345 C C . LYS A 1 181 ? -14.890 -0.960 14.353 1.00 98.19 181 LYS A C 1
ATOM 1347 O O . LYS A 1 181 ? -14.856 -1.096 13.134 1.00 98.19 181 LYS A O 1
ATOM 1352 N N . GLU A 1 182 ? -14.284 0.047 14.971 1.00 98.56 182 GLU A N 1
ATOM 1353 C CA . GLU A 1 182 ? -13.435 1.019 14.278 1.00 98.56 182 GLU A CA 1
ATOM 1354 C C . GLU A 1 182 ? -12.143 0.379 13.757 1.00 98.56 182 GLU A C 1
ATOM 1356 O O . GLU A 1 182 ? -11.809 0.563 12.587 1.00 98.56 182 GLU A O 1
ATOM 1361 N N . ILE A 1 183 ? -11.484 -0.450 14.572 1.00 98.50 183 ILE A N 1
ATOM 1362 C CA . ILE A 1 183 ? -10.315 -1.237 14.157 1.00 98.50 183 ILE A CA 1
ATOM 1363 C C . ILE A 1 183 ? -10.662 -2.132 12.962 1.00 98.50 183 ILE A C 1
ATOM 1365 O O . ILE A 1 183 ? -9.896 -2.182 12.003 1.00 98.50 183 ILE A O 1
ATOM 1369 N N . GLY A 1 184 ? -11.838 -2.770 12.970 1.00 97.88 184 GLY A N 1
ATOM 1370 C CA . GLY A 1 184 ? -12.316 -3.561 11.833 1.00 97.88 184 GLY A CA 1
ATOM 1371 C C . GLY A 1 184 ? -12.377 -2.759 10.527 1.00 97.88 184 GLY A C 1
ATOM 1372 O O . GLY A 1 184 ? -11.890 -3.220 9.500 1.00 97.88 184 GLY A O 1
ATOM 1373 N N . LYS A 1 185 ? -12.880 -1.517 10.570 1.00 98.62 185 LYS A N 1
ATOM 1374 C CA . LYS A 1 185 ? -12.912 -0.627 9.393 1.00 98.62 185 LYS A CA 1
ATOM 1375 C C . LYS A 1 185 ? -11.519 -0.207 8.926 1.00 98.62 185 LYS A C 1
ATOM 1377 O O . LYS A 1 185 ? -11.298 -0.028 7.732 1.00 98.62 185 LYS A O 1
ATOM 1382 N N . ILE A 1 186 ? -10.594 0.020 9.861 1.00 98.50 186 ILE A N 1
ATOM 1383 C CA . ILE A 1 186 ? -9.203 0.352 9.526 1.00 98.50 186 ILE A CA 1
ATOM 1384 C C . ILE A 1 186 ? -8.543 -0.838 8.827 1.00 98.50 186 ILE A C 1
ATOM 1386 O O . ILE A 1 186 ? -7.872 -0.645 7.819 1.00 98.50 186 ILE A O 1
ATOM 1390 N N . HIS A 1 187 ? -8.770 -2.056 9.322 1.00 98.12 187 HIS A N 1
ATOM 1391 C CA . HIS A 1 187 ? -8.233 -3.270 8.717 1.00 98.12 187 HIS A CA 1
ATOM 1392 C C . HIS A 1 187 ? -8.719 -3.462 7.275 1.00 98.12 187 HIS A C 1
ATOM 1394 O O . HIS A 1 187 ? -7.894 -3.658 6.389 1.00 98.12 187 HIS A O 1
ATOM 1400 N N . GLU A 1 188 ? -10.022 -3.304 7.031 1.00 98.56 188 GLU A N 1
ATOM 1401 C CA . GLU A 1 188 ? -10.611 -3.391 5.688 1.00 98.56 188 GLU A CA 1
ATOM 1402 C C . GLU A 1 188 ? -10.006 -2.358 4.722 1.00 98.56 188 GLU A C 1
ATOM 1404 O O . GLU A 1 188 ? -9.632 -2.694 3.600 1.00 98.56 188 GLU A O 1
ATOM 1409 N N . ARG A 1 189 ? -9.834 -1.104 5.167 1.00 98.56 189 ARG A N 1
ATOM 1410 C CA . ARG A 1 189 ? -9.181 -0.069 4.349 1.00 98.56 189 ARG A CA 1
ATOM 1411 C C . ARG A 1 189 ? -7.730 -0.430 4.032 1.00 98.56 189 ARG A C 1
ATOM 1413 O O . ARG A 1 189 ? -7.303 -0.282 2.894 1.00 98.56 189 ARG A O 1
ATOM 1420 N N . ASN A 1 190 ? -6.980 -0.906 5.023 1.00 98.31 190 ASN A N 1
ATOM 1421 C CA . ASN A 1 190 ? -5.583 -1.286 4.827 1.00 98.31 190 ASN A CA 1
ATOM 1422 C C . ASN A 1 190 ? -5.447 -2.459 3.846 1.00 98.31 190 ASN A C 1
ATOM 1424 O O . ASN A 1 190 ? -4.492 -2.500 3.076 1.00 98.31 190 ASN A O 1
ATOM 1428 N N . GLU A 1 191 ? -6.392 -3.401 3.858 1.00 98.62 191 GLU A N 1
ATOM 1429 C CA . GLU A 1 191 ? -6.431 -4.505 2.897 1.00 98.62 191 GLU A CA 1
ATOM 1430 C C . GLU A 1 191 ? -6.681 -3.999 1.469 1.00 98.62 191 GLU A C 1
ATOM 1432 O O . GLU A 1 191 ? -5.968 -4.397 0.547 1.00 98.62 191 GLU A O 1
ATOM 1437 N N . GLN A 1 192 ? -7.614 -3.059 1.290 1.00 98.69 192 GLN A N 1
ATOM 1438 C CA . GLN A 1 192 ? -7.858 -2.408 -0.004 1.00 98.69 192 GLN A CA 1
ATOM 1439 C C . GLN A 1 192 ? -6.620 -1.645 -0.500 1.00 98.69 192 GLN A C 1
ATOM 1441 O O . GLN A 1 192 ? -6.186 -1.840 -1.634 1.00 98.69 192 GLN A O 1
ATOM 1446 N N . GLU A 1 193 ? -5.992 -0.834 0.357 1.00 98.62 193 GLU A N 1
ATOM 1447 C CA . GLU A 1 193 ? -4.768 -0.101 0.010 1.00 98.62 193 GLU A CA 1
ATOM 1448 C C . GLU A 1 193 ? -3.615 -1.048 -0.366 1.00 98.62 193 GLU A C 1
ATOM 1450 O O . GLU A 1 193 ? -2.851 -0.769 -1.294 1.00 98.62 193 GLU A O 1
ATOM 1455 N N . ALA A 1 194 ? -3.490 -2.189 0.319 1.00 98.56 194 ALA A N 1
ATOM 1456 C CA . ALA A 1 194 ? -2.488 -3.199 -0.003 1.00 98.56 194 ALA A CA 1
ATOM 1457 C C . ALA A 1 194 ? -2.722 -3.821 -1.391 1.00 98.56 194 ALA A C 1
ATOM 1459 O O . ALA A 1 194 ? -1.762 -3.990 -2.149 1.00 98.56 194 ALA A O 1
ATOM 1460 N N . GLN A 1 195 ? -3.978 -4.106 -1.749 1.00 98.56 195 GLN A N 1
ATOM 1461 C CA . GLN A 1 195 ? -4.345 -4.613 -3.075 1.00 98.56 195 GLN A CA 1
ATOM 1462 C C . GLN A 1 195 ? -4.041 -3.583 -4.173 1.00 98.56 195 GLN A C 1
ATOM 1464 O O . GLN A 1 195 ? -3.373 -3.910 -5.156 1.00 98.56 195 GLN A O 1
ATOM 1469 N N . GLU A 1 196 ? -4.421 -2.317 -3.980 1.00 98.69 196 GLU A N 1
ATOM 1470 C CA . GLU A 1 196 ? -4.106 -1.241 -4.930 1.00 98.69 196 GLU A CA 1
ATOM 1471 C C . GLU A 1 196 ? -2.592 -1.072 -5.127 1.00 98.69 196 GLU A C 1
ATOM 1473 O O . GLU A 1 196 ? -2.102 -0.910 -6.249 1.00 98.69 196 GLU A O 1
ATOM 1478 N N . LEU A 1 197 ? -1.813 -1.118 -4.041 1.00 98.75 197 LEU A N 1
ATOM 1479 C CA . LEU A 1 197 ? -0.354 -1.049 -4.118 1.00 98.75 197 LEU A CA 1
ATOM 1480 C C . LEU A 1 197 ? 0.229 -2.236 -4.886 1.00 98.75 197 LEU A C 1
ATOM 1482 O O . LEU A 1 197 ? 1.133 -2.040 -5.701 1.00 98.75 197 LEU A O 1
ATOM 1486 N N . GLN A 1 198 ? -0.294 -3.442 -4.670 1.00 98.75 198 GLN A N 1
ATOM 1487 C CA . GLN A 1 198 ? 0.133 -4.637 -5.389 1.00 98.75 198 GLN A CA 1
ATOM 1488 C C . 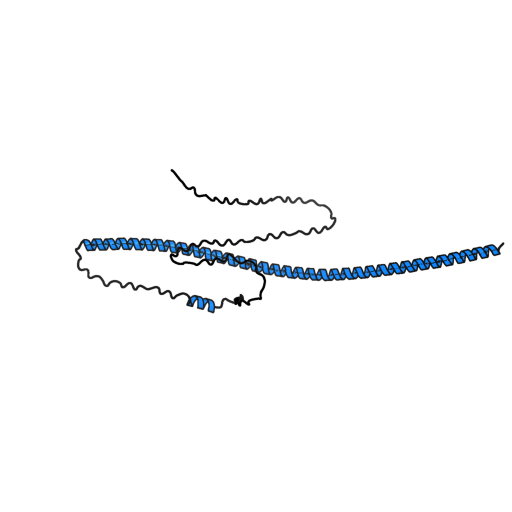GLN A 1 198 ? -0.106 -4.503 -6.899 1.00 98.75 198 GLN A C 1
ATOM 1490 O O . GLN A 1 198 ? 0.802 -4.769 -7.692 1.00 98.75 198 GLN A O 1
ATOM 1495 N N . GLU A 1 199 ? -1.284 -4.030 -7.309 1.00 98.69 199 GLU A N 1
ATOM 1496 C CA . GLU A 1 199 ? -1.600 -3.787 -8.720 1.00 98.69 199 GLU A CA 1
ATOM 1497 C C . GLU A 1 199 ? -0.694 -2.716 -9.336 1.00 98.69 199 GLU A C 1
ATOM 1499 O O . GLU A 1 199 ? -0.164 -2.890 -10.437 1.00 98.69 199 GLU A O 1
ATOM 1504 N N . ARG A 1 200 ? -0.432 -1.626 -8.604 1.00 98.62 200 ARG A N 1
ATOM 1505 C CA . ARG A 1 200 ? 0.476 -0.564 -9.061 1.00 98.62 200 ARG A CA 1
ATOM 1506 C C . ARG A 1 200 ? 1.906 -1.062 -9.236 1.00 98.62 200 ARG A C 1
ATOM 1508 O O . ARG A 1 200 ? 2.552 -0.698 -10.221 1.00 98.62 200 ARG A O 1
ATOM 1515 N N . VAL A 1 201 ? 2.407 -1.877 -8.307 1.00 98.69 201 VAL A N 1
ATOM 1516 C CA . VAL A 1 201 ? 3.742 -2.490 -8.400 1.00 98.69 201 VAL A CA 1
ATOM 1517 C C . VAL A 1 201 ? 3.815 -3.427 -9.601 1.00 98.69 201 VAL A C 1
ATOM 1519 O O . VAL A 1 201 ? 4.781 -3.356 -10.362 1.00 98.69 201 VAL A O 1
ATOM 1522 N N . LYS A 1 202 ? 2.778 -4.239 -9.832 1.00 98.62 202 LYS A N 1
ATOM 1523 C CA . LYS A 1 202 ? 2.688 -5.106 -11.011 1.00 98.62 202 LYS A CA 1
ATOM 1524 C C . LYS A 1 202 ? 2.746 -4.294 -12.311 1.00 98.62 202 LYS A C 1
ATOM 1526 O O . LYS A 1 202 ? 3.611 -4.549 -13.144 1.00 98.62 202 LYS A O 1
ATOM 1531 N N . GLY A 1 203 ? 1.926 -3.250 -12.443 1.00 98.62 203 GLY A N 1
ATOM 1532 C CA . GLY A 1 203 ? 1.926 -2.393 -13.635 1.00 98.62 203 GLY A CA 1
ATOM 1533 C C . GLY A 1 203 ? 3.216 -1.580 -13.828 1.00 98.62 203 GLY A C 1
ATOM 1534 O O . GLY A 1 203 ? 3.577 -1.220 -14.949 1.00 98.62 203 GLY A O 1
ATOM 1535 N N . LEU A 1 204 ? 3.946 -1.265 -12.753 1.00 98.69 204 LEU A N 1
ATOM 1536 C CA . LEU A 1 204 ? 5.296 -0.691 -12.841 1.00 98.69 204 LEU A CA 1
ATOM 1537 C C . LEU A 1 204 ? 6.318 -1.721 -13.333 1.00 98.69 204 LEU A C 1
ATOM 1539 O O . LEU A 1 204 ? 7.148 -1.395 -14.178 1.00 98.69 204 LEU A O 1
ATOM 1543 N N . SER A 1 205 ? 6.247 -2.952 -12.826 1.00 98.62 205 SER A N 1
ATOM 1544 C CA . SER A 1 205 ? 7.127 -4.046 -13.236 1.00 98.62 205 SER A CA 1
ATOM 1545 C C . SER A 1 205 ? 6.972 -4.360 -14.724 1.00 98.62 205 SER A C 1
ATOM 1547 O O . SER A 1 205 ? 7.973 -4.409 -15.434 1.00 98.62 205 SER A O 1
ATOM 1549 N N . GLU A 1 206 ? 5.737 -4.464 -15.216 1.00 98.69 206 GLU A N 1
ATOM 1550 C CA . GLU A 1 206 ? 5.440 -4.698 -16.635 1.00 98.69 206 GLU A CA 1
ATOM 1551 C C . GLU A 1 206 ? 6.022 -3.592 -17.531 1.00 98.69 206 GLU A C 1
ATOM 1553 O O . GLU A 1 206 ? 6.691 -3.879 -18.524 1.00 98.69 206 GLU A O 1
ATOM 1558 N N . ARG A 1 207 ? 5.863 -2.318 -17.145 1.00 98.69 207 ARG A N 1
ATOM 1559 C CA . ARG A 1 207 ? 6.453 -1.189 -17.886 1.00 98.69 207 ARG A CA 1
ATOM 1560 C C . ARG A 1 207 ? 7.977 -1.199 -17.879 1.00 98.69 207 ARG A C 1
ATOM 1562 O O . ARG A 1 207 ? 8.584 -0.879 -18.896 1.00 98.69 207 ARG A O 1
ATOM 1569 N N . ASN A 1 208 ? 8.599 -1.572 -16.763 1.00 98.62 208 ASN A N 1
ATOM 1570 C CA . ASN A 1 208 ? 10.054 -1.682 -16.689 1.00 98.62 208 ASN A CA 1
ATOM 1571 C C . ASN A 1 208 ? 10.585 -2.781 -17.615 1.00 98.62 208 ASN A C 1
ATOM 1573 O O . ASN A 1 208 ? 11.613 -2.575 -18.253 1.00 98.62 208 ASN A O 1
ATOM 1577 N N . VAL A 1 209 ? 9.886 -3.916 -17.728 1.00 98.62 209 VAL A N 1
ATOM 1578 C CA . VAL A 1 209 ? 10.262 -4.988 -18.664 1.00 98.62 209 VAL A CA 1
ATOM 1579 C C . VAL A 1 209 ? 10.235 -4.483 -20.108 1.00 98.62 209 VAL A C 1
ATOM 1581 O O . VAL A 1 209 ? 11.194 -4.716 -20.841 1.00 98.62 209 VAL A O 1
ATOM 1584 N N . LEU A 1 210 ? 9.190 -3.743 -20.496 1.00 98.62 210 LEU A N 1
ATOM 1585 C CA . LEU A 1 210 ? 9.097 -3.152 -21.836 1.00 98.62 210 LEU A CA 1
ATOM 1586 C C . LEU A 1 210 ? 10.234 -2.159 -22.105 1.00 98.62 210 LEU A C 1
ATOM 1588 O O . LEU A 1 210 ? 10.930 -2.292 -23.104 1.00 98.62 210 LEU A O 1
ATOM 1592 N N . LEU A 1 211 ? 10.493 -1.234 -21.176 1.00 98.69 211 LEU A N 1
ATOM 1593 C CA . LEU A 1 211 ? 11.573 -0.248 -21.312 1.00 98.69 211 LEU A CA 1
ATOM 1594 C C . LEU A 1 211 ? 12.958 -0.891 -21.433 1.00 98.69 211 LEU A C 1
ATOM 1596 O O . LEU A 1 211 ? 13.801 -0.411 -22.188 1.00 98.69 211 LEU A O 1
ATOM 1600 N N . VAL A 1 212 ? 13.212 -1.970 -20.687 1.00 98.62 212 VAL A N 1
ATOM 1601 C CA . VAL A 1 212 ? 14.462 -2.733 -20.807 1.00 98.62 212 VAL A CA 1
ATOM 1602 C C . VAL A 1 212 ? 14.558 -3.398 -22.181 1.00 98.62 212 VAL A C 1
ATOM 1604 O O . VAL A 1 212 ? 15.644 -3.415 -22.766 1.00 98.62 212 VAL A O 1
ATOM 1607 N N . GLY A 1 213 ? 13.443 -3.905 -22.712 1.00 98.50 213 GLY A N 1
ATOM 1608 C CA . GLY A 1 213 ? 13.359 -4.413 -24.081 1.00 98.50 213 GLY A CA 1
ATOM 1609 C C . GLY A 1 213 ? 13.726 -3.344 -25.112 1.00 98.50 213 GLY A C 1
ATOM 1610 O O . GLY A 1 213 ? 14.673 -3.540 -25.876 1.00 98.50 213 GLY A O 1
ATOM 1611 N N . ASP A 1 214 ? 13.058 -2.191 -25.061 1.00 98.62 214 ASP A N 1
ATOM 1612 C CA . ASP A 1 214 ? 13.283 -1.066 -25.978 1.00 98.62 214 ASP A CA 1
ATOM 1613 C C . ASP A 1 214 ? 14.736 -0.566 -25.924 1.00 98.62 214 ASP A C 1
ATOM 1615 O O . ASP A 1 214 ? 15.372 -0.325 -26.953 1.00 98.62 214 ASP A O 1
ATOM 1619 N N . LEU A 1 215 ? 15.304 -0.446 -24.719 1.00 98.69 215 LEU A N 1
ATOM 1620 C CA . LEU A 1 215 ? 16.694 -0.033 -24.537 1.00 98.69 215 LEU A CA 1
ATOM 1621 C C . LEU A 1 215 ? 17.671 -1.059 -25.126 1.00 98.69 215 LEU A C 1
ATOM 1623 O O . LEU A 1 215 ? 18.658 -0.680 -25.757 1.00 98.69 215 LEU A O 1
ATOM 1627 N N . SER A 1 216 ? 17.394 -2.351 -24.947 1.00 98.69 216 SER A N 1
ATOM 1628 C CA . SER A 1 216 ? 18.228 -3.427 -25.495 1.00 98.69 216 SER A CA 1
ATOM 1629 C C . SER A 1 216 ? 18.221 -3.411 -27.024 1.00 98.69 216 SER A C 1
ATOM 1631 O O . SER A 1 216 ? 19.272 -3.544 -27.653 1.00 98.69 216 SER A O 1
ATOM 1633 N N . GLU A 1 217 ? 17.053 -3.193 -27.628 1.00 98.75 217 GLU A N 1
ATOM 1634 C CA . GLU A 1 217 ? 16.919 -3.024 -29.073 1.00 98.75 217 GLU A CA 1
ATOM 1635 C C . GLU A 1 217 ? 17.657 -1.773 -29.567 1.00 98.75 217 GLU A C 1
ATOM 1637 O O . GLU A 1 217 ? 18.421 -1.852 -30.530 1.00 98.75 217 GLU A O 1
ATOM 1642 N N . SER A 1 218 ? 17.529 -0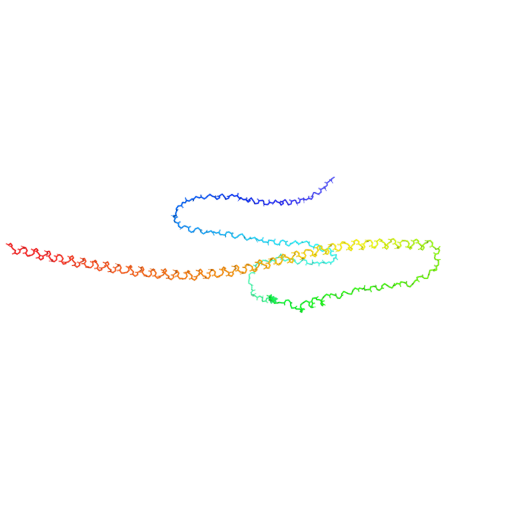.646 -28.863 1.00 98.75 218 SER A N 1
ATOM 1643 C CA . SER A 1 218 ? 18.261 0.580 -29.191 1.00 98.75 218 SER A CA 1
ATOM 1644 C C . SER A 1 218 ? 19.781 0.379 -29.158 1.00 98.75 218 SER A C 1
ATOM 1646 O O . SER A 1 218 ? 20.479 0.873 -30.045 1.00 98.75 218 SER A O 1
ATOM 1648 N N . ILE A 1 219 ? 20.308 -0.346 -28.164 1.00 98.62 219 ILE A N 1
ATOM 1649 C CA . ILE A 1 219 ? 21.742 -0.667 -28.064 1.00 98.62 219 ILE A CA 1
ATOM 1650 C C . ILE A 1 219 ? 22.178 -1.554 -29.234 1.00 98.62 219 ILE A C 1
ATOM 1652 O O . ILE A 1 219 ? 23.237 -1.326 -29.822 1.00 98.62 219 ILE A O 1
ATOM 1656 N N . ARG A 1 220 ? 21.364 -2.549 -29.609 1.00 98.69 220 ARG A N 1
ATOM 1657 C CA . ARG A 1 220 ? 21.641 -3.410 -30.766 1.00 98.69 220 ARG A CA 1
ATOM 1658 C C . ARG A 1 220 ? 21.755 -2.582 -32.049 1.00 98.69 220 ARG A C 1
ATOM 1660 O O . ARG A 1 220 ? 22.780 -2.662 -32.722 1.00 98.69 220 ARG A O 1
ATOM 1667 N N . CYS A 1 221 ? 20.770 -1.728 -32.327 1.00 98.62 221 CYS A N 1
ATOM 1668 C CA . CYS A 1 221 ? 20.774 -0.838 -33.490 1.00 98.62 221 CYS A CA 1
ATOM 1669 C C . CYS A 1 221 ? 21.980 0.117 -33.488 1.00 98.62 221 CYS A C 1
ATOM 1671 O O . CYS A 1 221 ? 22.587 0.361 -34.530 1.00 98.62 221 CYS A O 1
ATOM 1673 N N . GLN A 1 222 ? 22.372 0.638 -32.321 1.00 98.69 222 GLN A N 1
ATOM 1674 C CA . GLN A 1 222 ? 23.560 1.485 -32.196 1.00 98.69 222 GLN A CA 1
ATOM 1675 C C . GLN A 1 222 ? 24.845 0.733 -32.570 1.00 98.69 222 GLN A C 1
ATOM 1677 O O . GLN A 1 222 ? 25.699 1.284 -33.266 1.00 98.69 222 GLN A O 1
ATOM 1682 N N . ASN A 1 223 ? 24.983 -0.522 -32.138 1.00 98.69 223 ASN A N 1
ATOM 1683 C CA . ASN A 1 223 ? 26.132 -1.356 -32.487 1.00 98.69 223 ASN A CA 1
ATOM 1684 C C . ASN A 1 223 ? 26.161 -1.686 -33.986 1.00 98.69 223 ASN A C 1
ATOM 1686 O O . ASN A 1 223 ? 27.221 -1.625 -34.603 1.00 98.69 223 ASN A O 1
ATOM 1690 N N . GLU A 1 224 ? 25.007 -1.976 -34.590 1.00 98.69 224 GLU A N 1
ATOM 1691 C CA . GLU A 1 224 ? 24.891 -2.193 -36.037 1.00 98.69 224 GLU A CA 1
ATOM 1692 C C . GLU A 1 224 ? 25.308 -0.948 -36.833 1.00 98.69 224 GLU A C 1
ATOM 1694 O O . GLU A 1 224 ? 26.106 -1.048 -37.765 1.00 98.69 224 GLU A O 1
ATOM 1699 N N . LEU A 1 225 ? 24.845 0.239 -36.423 1.00 98.69 225 LEU A N 1
ATOM 1700 C CA . LEU A 1 225 ? 25.251 1.511 -37.027 1.00 98.69 225 LEU A CA 1
ATOM 1701 C C . LEU A 1 225 ? 26.751 1.770 -36.879 1.00 98.69 225 LEU A C 1
ATOM 1703 O O . LEU A 1 225 ? 27.385 2.246 -37.820 1.00 98.69 225 LEU A O 1
ATOM 1707 N N . LYS A 1 226 ? 27.329 1.446 -35.718 1.00 98.62 226 LYS A N 1
ATOM 1708 C CA . LYS A 1 226 ? 28.770 1.575 -35.486 1.00 98.62 226 LYS A CA 1
ATOM 1709 C C . LYS A 1 226 ? 29.564 0.679 -36.440 1.00 98.62 226 LYS A C 1
ATOM 1711 O O . LYS A 1 226 ? 30.474 1.172 -37.101 1.00 98.62 226 LYS A O 1
ATOM 1716 N N . ASN A 1 227 ? 29.178 -0.590 -36.564 1.00 98.69 227 ASN A N 1
ATOM 1717 C CA . ASN A 1 227 ? 29.823 -1.539 -37.473 1.00 98.69 227 ASN A CA 1
ATOM 1718 C C . ASN A 1 227 ? 29.718 -1.082 -38.936 1.00 98.69 227 ASN A C 1
ATOM 1720 O O . ASN A 1 227 ? 30.691 -1.157 -39.683 1.00 98.69 227 ASN A O 1
ATOM 1724 N N . LEU A 1 228 ? 28.553 -0.566 -39.346 1.00 98.69 228 LEU A N 1
ATOM 1725 C CA . LEU A 1 228 ? 28.364 -0.023 -40.691 1.00 98.69 228 LEU A CA 1
ATOM 1726 C C . LEU A 1 228 ? 29.258 1.198 -40.942 1.00 98.69 228 LEU A C 1
ATOM 1728 O O . LEU A 1 228 ? 29.836 1.333 -42.018 1.00 98.69 228 LEU A O 1
ATOM 1732 N N . ASN A 1 229 ? 29.390 2.083 -39.954 1.00 98.62 229 ASN A N 1
ATOM 1733 C CA . ASN A 1 229 ? 30.259 3.250 -40.055 1.00 98.62 229 ASN A CA 1
ATOM 1734 C C . ASN A 1 229 ? 31.743 2.856 -40.184 1.00 98.62 229 ASN A C 1
ATOM 1736 O O . ASN A 1 229 ? 32.465 3.455 -40.977 1.00 98.62 229 ASN A O 1
ATOM 1740 N N . GLU A 1 230 ? 32.188 1.832 -39.452 1.00 98.62 230 GLU A N 1
ATOM 1741 C CA . GLU A 1 230 ? 33.543 1.274 -39.575 1.00 98.62 230 GLU A CA 1
ATOM 1742 C C . GLU A 1 230 ? 33.790 0.673 -40.973 1.00 98.62 230 GLU A C 1
ATOM 1744 O O . GLU A 1 230 ? 34.804 0.980 -41.600 1.00 98.62 230 GLU A O 1
ATOM 1749 N N . ASP A 1 231 ? 32.843 -0.102 -41.515 1.00 98.69 231 ASP A N 1
ATOM 1750 C CA . ASP A 1 231 ? 32.930 -0.659 -42.877 1.00 98.69 231 ASP A CA 1
ATOM 1751 C C . ASP A 1 231 ? 32.996 0.437 -43.957 1.00 98.69 231 ASP A C 1
ATOM 1753 O O . ASP A 1 231 ? 33.803 0.368 -44.889 1.00 98.69 231 ASP A O 1
ATOM 1757 N N . LEU A 1 232 ? 32.185 1.491 -43.820 1.00 98.56 232 LEU A N 1
ATOM 1758 C CA . LEU A 1 232 ? 32.214 2.634 -44.734 1.00 98.56 232 LEU A CA 1
ATOM 1759 C C . LEU A 1 232 ? 33.551 3.379 -44.686 1.00 98.56 232 LEU A C 1
ATOM 1761 O O . LEU A 1 232 ? 34.055 3.774 -45.740 1.00 98.56 232 LEU A O 1
ATOM 1765 N N . GLN A 1 233 ? 34.137 3.542 -43.498 1.00 98.62 233 GLN A N 1
ATOM 1766 C CA . GLN A 1 233 ? 35.446 4.172 -43.338 1.00 98.62 233 GLN A CA 1
ATOM 1767 C C . GLN A 1 233 ? 36.537 3.367 -44.055 1.00 98.62 233 GLN A C 1
ATOM 1769 O O . GLN A 1 233 ? 37.287 3.934 -44.848 1.00 98.62 233 GLN A O 1
ATOM 1774 N N . ILE A 1 234 ? 36.562 2.041 -43.870 1.00 98.50 234 ILE A N 1
ATOM 1775 C CA . ILE A 1 234 ? 37.506 1.147 -44.562 1.00 98.50 234 ILE A CA 1
ATOM 1776 C C . ILE A 1 234 ? 37.358 1.281 -46.084 1.00 98.50 234 ILE A C 1
ATOM 1778 O O . ILE A 1 234 ? 38.342 1.477 -46.798 1.00 98.50 234 ILE A O 1
ATOM 1782 N N . LYS A 1 235 ? 36.122 1.248 -46.599 1.00 98.62 235 LYS A N 1
ATOM 1783 C CA . LYS A 1 235 ? 35.853 1.406 -48.040 1.00 98.62 235 LYS A CA 1
ATOM 1784 C C . LYS A 1 235 ? 36.296 2.765 -48.580 1.00 98.62 235 LYS A C 1
ATOM 1786 O O . LYS A 1 235 ? 36.757 2.842 -49.725 1.00 98.62 235 LYS A O 1
ATOM 1791 N N . ALA A 1 236 ? 36.136 3.828 -47.794 1.00 98.44 236 ALA A N 1
ATOM 1792 C CA . ALA A 1 236 ? 36.578 5.166 -48.161 1.00 98.44 236 ALA A CA 1
ATOM 1793 C C . ALA A 1 236 ? 38.109 5.243 -48.232 1.00 98.44 236 ALA A C 1
ATOM 1795 O O . ALA A 1 236 ? 38.643 5.724 -49.235 1.00 98.44 236 ALA A O 1
ATOM 1796 N N . ASP A 1 237 ? 38.805 4.708 -47.229 1.00 98.50 237 ASP A N 1
ATOM 1797 C CA . ASP A 1 237 ? 40.269 4.675 -47.177 1.00 98.50 237 ASP A CA 1
ATOM 1798 C C . ASP A 1 237 ? 40.850 3.856 -48.343 1.00 98.50 237 ASP A C 1
ATOM 1800 O O . ASP A 1 237 ? 41.751 4.321 -49.048 1.00 98.50 237 ASP A O 1
ATOM 1804 N N . ASP A 1 238 ? 40.248 2.706 -48.653 1.00 98.56 238 ASP A N 1
ATOM 1805 C CA . ASP A 1 238 ? 40.582 1.890 -49.824 1.00 98.56 238 ASP A CA 1
ATOM 1806 C C . ASP A 1 238 ? 40.399 2.652 -51.147 1.00 98.56 238 ASP A C 1
ATOM 1808 O O . ASP A 1 238 ? 41.235 2.579 -52.056 1.00 98.56 238 ASP A O 1
ATOM 1812 N N . ALA A 1 239 ? 39.291 3.385 -51.291 1.00 98.38 239 ALA A N 1
ATOM 1813 C CA . ALA A 1 239 ? 39.013 4.174 -52.487 1.00 98.38 239 ALA A CA 1
ATOM 1814 C C . ALA A 1 239 ? 40.006 5.335 -52.648 1.00 98.38 239 ALA A C 1
ATOM 1816 O O . ALA A 1 239 ? 40.484 5.586 -53.759 1.00 98.38 239 ALA A O 1
ATOM 1817 N N . ILE A 1 240 ? 40.356 6.010 -51.549 1.00 98.38 240 ILE A N 1
ATOM 1818 C CA . ILE A 1 240 ? 41.387 7.054 -51.519 1.00 98.38 240 ILE A CA 1
ATOM 1819 C C . ILE A 1 240 ? 42.745 6.464 -51.914 1.00 98.38 240 ILE A C 1
ATOM 1821 O O . ILE A 1 240 ? 43.434 7.045 -52.757 1.00 98.38 240 ILE A O 1
ATOM 1825 N N . GLY A 1 241 ? 43.099 5.294 -51.375 1.00 98.31 241 GLY A N 1
ATOM 1826 C CA . GLY A 1 241 ? 44.319 4.566 -51.715 1.00 98.31 241 GLY A CA 1
ATOM 1827 C C . GLY A 1 241 ? 44.408 4.250 -53.209 1.00 98.31 241 GLY A C 1
ATOM 1828 O O . GLY A 1 241 ? 45.375 4.640 -53.867 1.00 98.31 241 GLY A O 1
ATOM 1829 N N . ARG A 1 242 ? 43.361 3.638 -53.784 1.00 98.19 242 ARG A N 1
ATOM 1830 C CA . ARG A 1 242 ? 43.289 3.351 -55.230 1.00 98.19 242 ARG A CA 1
ATOM 1831 C C . ARG A 1 242 ? 43.402 4.615 -56.083 1.00 98.19 242 ARG A C 1
ATOM 1833 O O . ARG A 1 242 ? 44.132 4.620 -57.073 1.00 98.19 242 ARG A O 1
ATOM 1840 N N . ARG A 1 243 ? 42.719 5.699 -55.696 1.00 98.12 243 ARG A N 1
ATOM 1841 C CA . ARG A 1 243 ? 42.783 6.986 -56.407 1.00 98.12 243 ARG A CA 1
ATOM 1842 C C . ARG A 1 243 ? 44.190 7.583 -56.380 1.00 98.12 243 ARG A C 1
ATOM 1844 O O . ARG A 1 243 ? 44.633 8.103 -57.395 1.00 98.12 243 ARG A O 1
ATOM 1851 N N . SER A 1 244 ? 44.887 7.499 -55.247 1.00 98.12 244 SER A N 1
ATOM 1852 C CA . SER A 1 244 ? 46.269 7.977 -55.102 1.00 98.12 244 SER A CA 1
ATOM 1853 C C . SER A 1 244 ? 47.231 7.228 -56.030 1.00 98.12 244 SER A C 1
ATOM 1855 O O . SER A 1 244 ? 48.039 7.853 -56.714 1.00 98.12 244 SER A O 1
ATOM 1857 N N . VAL A 1 245 ? 47.099 5.899 -56.126 1.00 98.19 245 VAL A N 1
ATOM 1858 C CA . VAL A 1 245 ? 47.892 5.077 -57.058 1.00 98.19 245 VAL A CA 1
ATOM 1859 C C . VAL A 1 245 ? 47.620 5.469 -58.511 1.00 98.19 245 VAL A C 1
ATOM 1861 O O . VAL A 1 245 ? 48.563 5.703 -59.262 1.00 98.19 245 VAL A O 1
ATOM 1864 N N . LEU A 1 246 ? 46.344 5.597 -58.894 1.00 98.00 246 LEU A N 1
ATOM 1865 C CA . LEU A 1 246 ? 45.960 6.004 -60.248 1.00 98.00 246 LEU A CA 1
ATOM 1866 C C . LEU A 1 246 ? 46.498 7.401 -60.598 1.00 98.00 246 LEU A C 1
ATOM 1868 O O . LEU A 1 246 ? 46.991 7.609 -61.701 1.00 98.00 246 LEU A O 1
ATOM 1872 N N . ALA A 1 247 ? 46.421 8.350 -59.662 1.00 98.06 247 ALA A N 1
ATOM 1873 C CA . ALA A 1 247 ? 46.928 9.704 -59.860 1.00 98.06 247 ALA A CA 1
ATOM 1874 C C . ALA A 1 247 ? 48.443 9.715 -60.116 1.00 98.06 247 ALA A C 1
ATOM 1876 O O . ALA A 1 247 ? 48.885 10.376 -61.050 1.00 98.06 247 ALA A O 1
ATOM 1877 N N . LYS A 1 248 ? 49.219 8.933 -59.351 1.00 97.88 248 LYS A N 1
ATOM 1878 C CA . LYS A 1 248 ? 50.671 8.797 -59.552 1.00 97.88 248 LYS A CA 1
ATOM 1879 C C . LYS A 1 248 ? 51.026 8.159 -60.897 1.00 97.88 248 LYS A C 1
ATOM 1881 O O . LYS A 1 248 ? 51.921 8.646 -61.574 1.00 97.88 248 LYS A O 1
ATOM 1886 N N . ASP A 1 249 ? 50.318 7.103 -61.302 1.00 98.06 249 ASP A N 1
ATOM 1887 C CA . ASP A 1 249 ? 50.518 6.466 -62.616 1.00 98.06 249 ASP A CA 1
ATOM 1888 C C . ASP A 1 249 ? 50.205 7.437 -63.770 1.00 98.06 249 ASP A C 1
ATOM 1890 O O . ASP A 1 249 ? 50.943 7.511 -64.754 1.00 98.06 249 ASP A O 1
ATOM 1894 N N . LEU A 1 250 ? 49.138 8.234 -63.642 1.00 97.38 250 LEU A N 1
ATOM 1895 C CA . LEU A 1 250 ? 48.800 9.278 -64.614 1.00 97.38 250 LEU A CA 1
ATOM 1896 C C . LEU A 1 250 ? 49.851 10.394 -64.663 1.00 97.38 250 LEU A C 1
ATOM 1898 O O . LEU A 1 250 ? 50.215 10.835 -65.754 1.00 97.38 250 LEU A O 1
ATOM 1902 N N . GLU A 1 251 ? 50.349 10.842 -63.511 1.00 97.75 251 GLU A N 1
ATOM 1903 C CA . GLU A 1 251 ? 51.422 11.837 -63.409 1.00 97.75 251 GLU A CA 1
ATOM 1904 C C . GLU A 1 251 ? 52.708 11.329 -64.083 1.00 97.75 251 GLU A C 1
ATOM 1906 O O . GLU A 1 251 ? 53.277 12.016 -64.933 1.00 97.75 251 GLU A O 1
ATOM 1911 N N . GLU A 1 252 ? 53.107 10.083 -63.810 1.00 97.75 252 GLU A N 1
ATOM 1912 C CA . GLU A 1 252 ? 54.263 9.444 -64.444 1.00 97.75 252 GLU A CA 1
ATOM 1913 C C . GLU A 1 252 ? 54.101 9.347 -65.969 1.00 97.75 252 GLU A C 1
ATOM 1915 O O . GLU A 1 252 ? 55.002 9.723 -66.726 1.00 97.75 252 GLU A O 1
ATOM 1920 N N . LYS A 1 253 ? 52.941 8.876 -66.445 1.00 97.31 253 LYS A N 1
ATOM 1921 C CA . LYS A 1 253 ? 52.639 8.799 -67.884 1.00 97.31 253 LYS A CA 1
ATOM 1922 C C . LYS A 1 253 ? 52.672 10.171 -68.551 1.00 97.31 253 LYS A C 1
ATOM 1924 O O . LYS A 1 253 ? 53.191 10.287 -69.661 1.00 97.31 253 LYS A O 1
ATOM 1929 N N . THR A 1 254 ? 52.171 11.202 -67.874 1.00 96.81 254 THR A N 1
ATOM 1930 C CA . THR A 1 254 ? 52.201 12.586 -68.364 1.00 96.81 254 THR A CA 1
ATOM 1931 C C . THR A 1 254 ? 53.641 13.086 -68.504 1.00 96.81 254 THR A C 1
ATOM 1933 O O . THR A 1 254 ? 54.007 13.594 -69.562 1.00 96.81 254 THR A O 1
ATOM 1936 N N . HIS A 1 255 ? 54.498 12.860 -67.502 1.00 96.25 255 HIS A N 1
ATOM 1937 C CA . HIS A 1 255 ? 55.921 13.218 -67.569 1.00 96.25 255 HIS A CA 1
ATOM 1938 C C . HIS A 1 255 ? 56.679 12.499 -68.693 1.00 96.25 255 HIS A C 1
ATOM 1940 O O . HIS A 1 255 ? 57.485 13.120 -69.393 1.00 96.25 255 HIS A O 1
ATOM 1946 N N . ARG A 1 256 ? 56.417 11.201 -68.898 1.00 95.94 256 ARG A N 1
ATOM 1947 C CA . ARG A 1 256 ? 57.000 10.434 -70.012 1.00 95.94 256 ARG A CA 1
ATOM 1948 C C . ARG A 1 256 ? 56.581 11.004 -71.366 1.00 95.94 256 ARG A C 1
ATOM 1950 O O . ARG A 1 256 ? 57.414 11.124 -72.257 1.00 95.94 256 ARG A O 1
ATOM 1957 N N . PHE A 1 257 ? 55.306 11.362 -71.513 1.00 96.06 257 PHE A N 1
ATOM 1958 C CA . PHE A 1 257 ? 54.788 11.956 -72.743 1.00 96.06 257 PHE A CA 1
ATOM 1959 C C . PHE A 1 257 ? 55.417 13.321 -73.042 1.00 96.06 257 PHE A C 1
ATOM 1961 O O . PHE A 1 257 ? 55.845 13.554 -74.169 1.00 96.06 257 PHE A O 1
ATOM 1968 N N . GLU A 1 258 ? 55.529 14.200 -72.044 1.00 95.25 258 GLU A N 1
ATOM 1969 C CA . GLU A 1 258 ? 56.188 15.502 -72.221 1.00 95.25 258 GLU A CA 1
ATOM 1970 C C . GLU A 1 258 ? 57.674 15.360 -72.578 1.00 95.25 258 GLU A C 1
ATOM 1972 O O . GLU A 1 258 ? 58.183 16.106 -73.409 1.00 95.25 258 GLU A O 1
ATOM 1977 N N . SER A 1 259 ? 58.356 14.346 -72.039 1.00 94.81 259 SER A N 1
ATOM 1978 C CA . SER A 1 259 ? 59.763 14.077 -72.364 1.00 94.81 259 SER A CA 1
ATOM 1979 C C . SER A 1 259 ? 59.979 13.624 -73.815 1.00 94.81 259 SER A C 1
ATOM 1981 O O . SER A 1 259 ? 61.061 13.825 -74.348 1.00 94.81 259 SER A O 1
ATOM 1983 N N . LEU A 1 260 ? 58.972 13.027 -74.466 1.00 94.06 260 LEU A N 1
ATOM 1984 C CA . LEU A 1 260 ? 59.041 12.599 -75.873 1.00 94.06 260 LEU A CA 1
ATOM 1985 C C . LEU A 1 260 ? 58.833 13.744 -76.879 1.00 94.06 260 LEU A C 1
ATOM 1987 O O . LEU A 1 260 ? 59.028 13.536 -78.075 1.00 94.06 260 LEU A O 1
ATOM 1991 N N . LYS A 1 261 ? 58.389 14.924 -76.430 1.00 88.31 261 LYS A N 1
ATOM 1992 C CA . LYS A 1 261 ? 58.189 16.098 -77.296 1.00 88.31 261 LYS A CA 1
ATOM 1993 C C . LYS A 1 261 ? 59.462 16.931 -77.512 1.00 88.31 261 LYS A C 1
ATOM 1995 O O . LYS A 1 261 ? 59.441 17.796 -78.387 1.00 88.31 261 LYS A O 1
ATOM 2000 N N . LEU A 1 262 ? 60.502 16.718 -76.703 1.00 67.44 262 LEU A N 1
ATOM 2001 C CA . LEU A 1 262 ? 61.798 17.414 -76.743 1.00 67.44 262 LEU A CA 1
ATOM 2002 C C . LEU A 1 262 ? 62.824 16.613 -77.548 1.00 67.44 262 LEU A C 1
ATOM 2004 O O . LEU A 1 262 ? 63.622 17.266 -78.256 1.00 67.44 262 LEU A O 1
#

Solvent-accessible surface area (backbone atoms only — not comparable to full-atom values): 17300 Å² total; per-residue (Å²): 141,86,82,85,82,82,78,88,82,84,80,82,80,81,76,83,86,78,80,81,82,85,86,81,84,84,86,77,92,74,94,77,85,91,79,81,93,73,88,72,79,79,80,78,82,78,81,79,81,78,82,78,78,79,77,79,90,76,79,84,73,89,59,94,80,75,82,74,83,81,82,84,82,90,82,79,81,93,78,83,88,80,80,88,78,85,74,85,70,83,72,76,81,88,63,99,60,74,86,48,70,65,58,57,52,51,52,62,70,66,47,73,82,80,75,68,78,75,73,76,78,73,75,76,73,76,75,79,79,69,80,75,87,46,68,68,60,55,53,50,51,50,50,51,51,53,52,52,52,50,51,52,51,50,53,50,51,53,50,51,54,52,52,52,53,49,52,54,50,50,53,52,50,54,50,50,52,52,53,52,54,51,51,52,54,51,50,55,51,51,52,52,52,51,51,54,50,50,53,52,51,50,59,49,48,56,50,50,53,51,52,53,51,54,50,52,51,51,53,51,53,49,52,52,52,49,54,52,52,53,53,51,49,53,55,49,53,53,50,52,52,53,50,53,53,52,50,51,54,50,51,52,51,50,54,55,55,59,61,71,75,113

pLDDT: mean 72.7, std 24.79, range [35.09, 98.75]

Mean predicted aligned error: 19.69 Å

Foldseek 3Di:
DDDDDDDDDDDPPDDDDDDDDDDDDDDDDDDDDDDDDDPDPDPPPDPDPDPPPPDPPDDPPPDPPPPDPDDDPPDDDDDDDDDDDPPPPPPDDPDPDDPPVVVVVVVVVPPDPPPPVPPVPPPPDDDPCPPPPDPVVVVVVVVVVVVVVVVVVVVVVVVVVVVVVVVVVVVVVVVVVVVVVVVVVVVVVVVVVVVVVVVVVVVVVVVVVVVVVVVVVVVVVVVVVVVVVVVVVVVVVVVVVVVVVVVVVVVVVVVVVVVVVD

Sequence (262 aa):
MDSTVYAPSSQALIQPISSSINKNVKMESGSGKPSSSSTRAAMKATTVEAIVVTMNPYLESNIPGSSLMLIDTSSIEPSSNSNPLTSCVDLIPSSGKEASIHTLVNLAASLPPFQCPFTTTTVPTSPDLASASDEETLDKAHYHLMEGMHLLNEVSAHTKVRKELLAQRQAKFEEGQRKLKEIGKIHERNEQEAQELQERVKGLSERNVLLVGDLSESIRCQNELKNLNEDLQIKADDAIGRRSVLAKDLEEKTHRFESLKL

Radius of gyration: 49.34 Å; Cα contacts (8 Å, |Δi|>4): 2; chains: 1; bounding box: 112×66×157 Å

Organism: NCBI:txid75947